Protein AF-A0A0F4TTL0-F1 (afdb_monomer_lite)

pLDDT: mean 95.16, std 4.51, range [61.12, 98.69]

Sequence (293 aa):
MIQITLPDGSLREYDQPLSVHEVAASIGAELASAAVAGRVNGVLVDCEYMIEADSRVSIVTPREPDGLEILRRSCALMLAMAVKQLHPHAQMRAGKELGDGFFYEFTVEQPLTPADLPLIEARMQSLAATNHSIRRRPVREAVPLYRLGDTEYQSHGPHVPTTKVLQAFALDHISGTVQQRIYGTCWSSHQELQHWRVPPHVVVVSMDDRQATYAQAVTESLRQKGVRAKADLRNEKVRYKIRQHSQTVPYLVVVGEKEQAGGFVSVRSRTGEDFGRMAVEAACEWLSRPGMI

Radius of gyration: 20.96 Å; chains: 1; bounding box: 50×49×54 Å

InterPro domains:
  IPR004095 TGS [PF02824] (2-61)
  IPR004095 TGS [PS51880] (1-61)
  IPR004154 Anticodon-binding [PF03129] (202-288)
  IPR012675 Beta-grasp domain superfamily [G3DSA:3.10.20.30] (1-64)
  IPR012676 TGS-like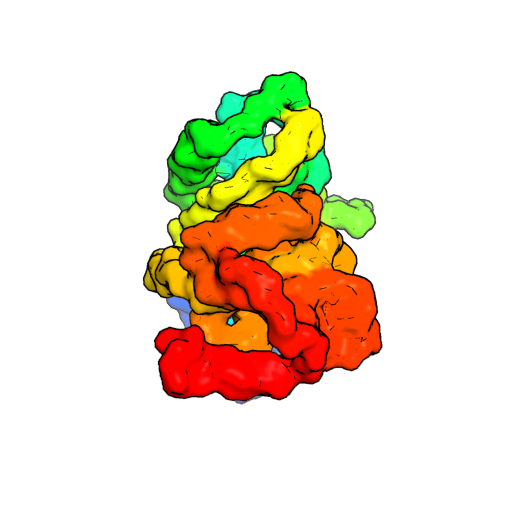 [SSF81271] (2-61)
  IPR018163 Threonyl/alanyl tRNA synthetase, class II-like, putative editing domain superfamily [SSF55186] (64-196)
  IPR036621 Anticodon-binding domain superfamily [G3DSA:3.40.50.800] (195-290)
  IPR047246 Threonine-tRNA ligase, class IIa, anticodon-binding domain [cd00860] (199-287)

Foldseek 3Di:
DAWEQEPVRDIDDDPAKDFLLVVQVVVHPVSSVQAFWKQWQNRTGGRRDIDGHHTYMDGDGLVDPVNQQQLQQQLQVLLVVLCCVVPVQWAWDDKHAFQQHIKTKTFDPAFDDPVCQVVSVVSSQVQLVVWWAWDWDPDPDPFTWIDTPNDIDGHNDDHGGTSVQFNAKGWDDWDDGRIIMTIMGTGRDVVVSVVLPPQFQEEEEEQALVCRVVSSVLQVLLVVLVGRYYYDNDHDHSVVVLLVCLVRHQKYWYDYPVCVVVQWIWIAGSVGRTPGIDHSNRVSVVCSDPVND

Organism: Pseudomonas fluorescens (NCBI:txid294)

Structure (mmCIF, N/CA/C/O backbone):
data_AF-A0A0F4TTL0-F1
#
_entry.id   AF-A0A0F4TTL0-F1
#
loop_
_atom_site.group_PDB
_atom_site.id
_atom_site.type_symbol
_atom_site.label_atom_id
_atom_site.label_alt_id
_atom_site.label_comp_id
_atom_site.label_asym_id
_atom_site.label_entity_id
_atom_site.label_seq_id
_atom_site.pdbx_PDB_ins_code
_atom_site.Cartn_x
_atom_site.Cartn_y
_atom_site.Cartn_z
_atom_site.occupancy
_atom_site.B_iso_or_equiv
_atom_site.auth_seq_id
_atom_site.auth_comp_id
_atom_site.auth_asym_id
_atom_site.auth_atom_id
_atom_site.pdbx_PDB_model_num
ATOM 1 N N . MET A 1 1 ? -30.908 -2.741 22.631 1.00 88.38 1 MET A N 1
ATOM 2 C CA . MET A 1 1 ? -30.200 -3.991 22.319 1.00 88.38 1 MET A CA 1
ATOM 3 C C . MET A 1 1 ? -29.920 -3.997 20.829 1.00 88.38 1 MET A C 1
ATOM 5 O O . MET A 1 1 ? -30.845 -3.759 20.065 1.00 88.38 1 MET A O 1
ATOM 9 N N . ILE A 1 2 ? -28.655 -4.152 20.457 1.00 96.25 2 ILE A N 1
ATOM 10 C CA . ILE A 1 2 ? -28.148 -4.197 19.085 1.00 96.25 2 ILE A CA 1
ATOM 11 C C . ILE A 1 2 ? -27.675 -5.623 18.828 1.00 96.25 2 ILE A C 1
ATOM 13 O O . ILE A 1 2 ? -26.924 -6.176 19.636 1.00 96.25 2 ILE A O 1
ATOM 17 N N . GLN A 1 3 ? -28.091 -6.200 17.708 1.00 97.44 3 GLN A N 1
ATOM 18 C CA . GLN A 1 3 ? -27.691 -7.530 17.270 1.00 97.44 3 GLN A CA 1
ATOM 19 C C . GLN A 1 3 ? -26.595 -7.444 16.205 1.00 97.44 3 GLN A C 1
ATOM 21 O O . GLN A 1 3 ? -26.777 -6.897 15.116 1.00 97.44 3 GLN A O 1
ATOM 26 N N . ILE A 1 4 ? -25.438 -8.027 16.512 1.00 98.19 4 ILE A N 1
ATOM 27 C CA . ILE A 1 4 ? -24.304 -8.128 15.598 1.00 98.19 4 ILE A CA 1
ATOM 28 C C . ILE A 1 4 ? -24.203 -9.554 15.070 1.00 98.19 4 ILE A C 1
ATOM 30 O O . ILE A 1 4 ? -24.010 -10.496 15.837 1.00 98.19 4 ILE A O 1
ATOM 34 N N . THR A 1 5 ? -24.296 -9.704 13.749 1.00 98.31 5 THR A N 1
ATOM 35 C CA . THR A 1 5 ? -24.057 -10.980 13.060 1.00 98.31 5 THR A CA 1
ATOM 36 C C . THR A 1 5 ? -22.602 -11.071 12.615 1.00 98.31 5 THR A C 1
ATOM 38 O O . THR A 1 5 ? -22.143 -10.234 11.833 1.00 98.31 5 THR A O 1
ATOM 41 N N . LEU A 1 6 ? -21.885 -12.096 13.071 1.00 97.69 6 LEU A N 1
ATOM 42 C CA . LEU A 1 6 ? -20.499 -12.369 12.689 1.00 97.69 6 LEU A CA 1
ATOM 43 C C . LEU A 1 6 ? -20.417 -13.237 11.411 1.00 97.69 6 LEU A C 1
ATOM 45 O O . LEU A 1 6 ? -21.430 -13.785 10.967 1.00 97.69 6 LEU A O 1
ATOM 49 N N . PRO A 1 7 ? -19.235 -13.371 10.771 1.00 95.69 7 PRO A N 1
ATOM 50 C CA . PRO A 1 7 ? -19.096 -14.103 9.505 1.00 95.69 7 PRO A CA 1
ATOM 51 C C . PRO A 1 7 ? -19.423 -15.597 9.592 1.00 95.69 7 PRO A C 1
ATOM 53 O O . PRO A 1 7 ? -19.831 -16.187 8.594 1.00 95.69 7 PRO A O 1
ATOM 56 N N . ASP A 1 8 ? -19.267 -16.195 10.774 1.00 95.12 8 ASP A N 1
ATOM 57 C CA . ASP A 1 8 ? -19.630 -17.586 11.070 1.00 95.12 8 ASP A CA 1
ATOM 58 C C . ASP A 1 8 ? -21.145 -17.784 11.275 1.00 95.12 8 ASP A C 1
ATOM 60 O O . ASP A 1 8 ? -21.601 -18.902 11.504 1.00 95.12 8 ASP A O 1
ATOM 64 N N . GLY A 1 9 ? -21.930 -16.707 11.183 1.00 95.00 9 GLY A N 1
ATOM 65 C CA . GLY A 1 9 ? -23.372 -16.702 11.411 1.00 95.00 9 GLY A CA 1
ATOM 66 C C . GLY A 1 9 ? -23.769 -16.589 12.882 1.00 95.00 9 GLY A C 1
ATOM 67 O O . GLY A 1 9 ? -24.964 -16.519 13.167 1.00 95.00 9 GLY A O 1
ATOM 68 N N . SER A 1 10 ? -22.810 -16.542 13.812 1.00 95.94 10 SER A N 1
ATOM 69 C CA . SER A 1 10 ? -23.112 -16.328 15.224 1.00 95.94 10 SER A CA 1
ATOM 70 C C . SER A 1 10 ? -23.662 -14.919 15.466 1.00 95.94 10 SER A C 1
ATOM 72 O O . SER A 1 10 ? -23.313 -13.955 14.775 1.00 95.94 10 SER A O 1
ATOM 74 N N . LEU A 1 11 ? -24.550 -14.813 16.454 1.00 96.62 11 LEU A N 1
ATOM 75 C CA . LEU A 1 11 ? -25.155 -13.560 16.891 1.00 96.62 11 LEU A CA 1
ATOM 76 C C . LEU A 1 11 ? -24.574 -13.152 18.240 1.00 96.62 11 LEU A C 1
ATOM 78 O O . LEU A 1 11 ? -24.402 -13.983 19.134 1.00 96.62 11 LEU A O 1
ATOM 82 N N . ARG A 1 12 ? -24.293 -11.859 18.386 1.00 96.31 12 ARG A N 1
ATOM 83 C CA . ARG A 1 12 ? -23.916 -11.234 19.654 1.00 96.31 12 ARG A CA 1
ATOM 84 C C . ARG A 1 12 ? -24.825 -10.053 19.934 1.00 96.31 12 ARG A C 1
ATOM 86 O O . ARG A 1 12 ? -25.097 -9.259 19.036 1.00 96.31 12 ARG A O 1
ATOM 93 N N . GLU A 1 13 ? -25.267 -9.944 21.177 1.00 97.38 13 GLU A N 1
ATOM 94 C CA . GLU A 1 13 ? -26.170 -8.890 21.625 1.00 97.38 13 GLU A CA 1
ATOM 95 C C . GLU A 1 13 ? -25.427 -7.903 22.520 1.00 97.38 13 GLU A C 1
ATOM 97 O O . GLU A 1 13 ? -24.651 -8.299 23.392 1.00 97.38 13 GLU A O 1
ATOM 102 N N . TYR A 1 14 ? -25.669 -6.615 22.287 1.00 96.81 14 TYR A N 1
ATOM 103 C CA . TYR A 1 14 ? -25.076 -5.525 23.054 1.00 96.81 14 TYR A CA 1
ATOM 104 C C . TYR A 1 14 ? -26.157 -4.534 23.478 1.00 96.81 14 TYR A C 1
ATOM 106 O O . TYR A 1 14 ? -27.033 -4.169 22.692 1.00 96.81 14 TYR A O 1
ATOM 114 N N . ASP A 1 15 ? -26.101 -4.062 24.720 1.00 96.31 15 ASP A N 1
ATOM 115 C CA . ASP A 1 15 ? -27.146 -3.187 25.266 1.00 96.31 15 ASP A CA 1
ATOM 116 C C . ASP A 1 15 ? -27.017 -1.720 24.832 1.00 96.31 15 ASP A C 1
ATOM 118 O O . ASP A 1 15 ? -27.976 -0.957 24.950 1.00 96.31 15 ASP A O 1
ATOM 122 N N . GLN A 1 16 ? -25.870 -1.336 24.271 1.00 96.62 16 GLN A N 1
ATOM 123 C CA . GLN A 1 16 ? -25.553 0.026 23.840 1.00 96.62 16 GLN A CA 1
ATOM 124 C C . GLN A 1 16 ? -24.769 0.032 22.517 1.00 96.62 16 GLN A C 1
ATOM 126 O O . GLN A 1 16 ? -24.140 -0.981 22.192 1.00 96.62 16 GLN A O 1
ATOM 131 N N . PRO A 1 17 ? -24.768 1.158 21.774 1.00 97.75 17 PRO A N 1
ATOM 132 C CA . PRO A 1 17 ? -23.871 1.355 20.642 1.00 97.75 17 PRO A CA 1
ATOM 133 C C . PRO A 1 17 ? -22.415 1.109 21.021 1.00 97.75 17 PRO A C 1
ATOM 135 O O . PRO A 1 17 ? -21.974 1.481 22.109 1.00 97.75 17 PRO A O 1
ATOM 138 N N . LEU A 1 18 ? -21.673 0.508 20.100 1.00 97.88 18 LEU A N 1
ATOM 139 C CA . LEU A 1 18 ? -20.270 0.167 20.288 1.00 97.88 18 LEU A CA 1
ATOM 140 C C . LEU A 1 18 ? -19.494 0.322 18.986 1.00 97.88 18 LEU A C 1
ATOM 142 O O . LEU A 1 18 ? -20.037 0.187 17.890 1.00 97.88 18 LEU A O 1
ATOM 146 N N . SER A 1 19 ? -18.213 0.615 19.113 1.00 98.06 19 SER A N 1
ATOM 147 C CA . SER A 1 19 ? -17.287 0.713 17.997 1.00 98.06 19 SER A CA 1
ATOM 148 C C . SER A 1 19 ? -16.922 -0.660 17.435 1.00 98.06 19 SER A C 1
ATOM 150 O O . SER A 1 19 ? -16.976 -1.683 18.123 1.00 98.06 19 SER A O 1
ATOM 152 N N . VAL A 1 20 ? -16.451 -0.687 16.189 1.00 98.25 20 VAL A N 1
ATOM 153 C CA . VAL A 1 20 ? -15.837 -1.885 15.591 1.00 98.25 20 VAL A CA 1
ATOM 154 C C . VAL A 1 20 ? -14.721 -2.458 16.476 1.00 98.25 20 VAL A C 1
ATOM 156 O O . VAL A 1 20 ? -14.609 -3.677 16.619 1.00 98.25 20 VAL A O 1
ATOM 159 N N . HIS A 1 21 ? -13.903 -1.601 17.092 1.00 98.06 21 HIS A N 1
ATOM 160 C CA . HIS A 1 21 ? -12.845 -2.028 18.004 1.00 98.06 21 HIS A CA 1
ATOM 161 C C . HIS A 1 21 ? -13.400 -2.734 19.246 1.00 98.06 21 HIS A C 1
ATOM 163 O O . HIS A 1 21 ? -12.875 -3.771 19.644 1.00 98.06 21 HIS A O 1
ATOM 169 N N . GLU A 1 22 ? -14.478 -2.217 19.838 1.00 98.25 22 GLU A N 1
ATOM 170 C CA . GLU A 1 22 ? -15.138 -2.842 20.990 1.00 98.25 22 GLU A CA 1
ATOM 171 C C . GLU A 1 22 ? -15.791 -4.179 20.621 1.00 98.25 22 GLU A C 1
ATOM 173 O O . GLU A 1 22 ? -15.690 -5.135 21.395 1.00 98.25 22 GLU A O 1
ATOM 178 N N . VAL A 1 23 ? -16.366 -4.306 19.415 1.00 98.06 23 VAL A N 1
ATOM 179 C CA . VAL A 1 23 ? -16.814 -5.612 18.896 1.00 98.06 23 VAL A CA 1
ATOM 180 C C . VAL A 1 23 ? -15.632 -6.582 18.853 1.00 98.06 23 VAL A C 1
ATOM 182 O O . VAL A 1 23 ? -15.726 -7.674 19.416 1.00 98.06 23 VAL A O 1
ATOM 185 N N . ALA A 1 24 ? -14.499 -6.185 18.260 1.00 97.94 24 ALA A N 1
ATOM 186 C CA . ALA A 1 24 ? -13.298 -7.021 18.197 1.00 97.94 24 ALA A CA 1
ATOM 187 C C . ALA A 1 24 ? -12.792 -7.420 19.596 1.00 97.94 24 ALA A C 1
ATOM 189 O O . ALA A 1 24 ? -12.495 -8.591 19.830 1.00 97.94 24 ALA A O 1
ATOM 190 N N . ALA A 1 25 ? -12.761 -6.477 20.544 1.00 97.88 25 ALA A N 1
ATOM 191 C CA . ALA A 1 25 ? -12.340 -6.712 21.926 1.00 97.88 25 ALA A CA 1
ATOM 192 C C . ALA A 1 25 ? -13.253 -7.693 22.661 1.00 97.88 25 ALA A C 1
ATOM 194 O O . ALA A 1 25 ? -12.760 -8.549 23.395 1.00 97.88 25 ALA A O 1
ATOM 195 N N . SER A 1 26 ? -14.563 -7.631 22.412 1.00 96.50 26 SER A N 1
ATOM 196 C CA . SER A 1 26 ? -15.520 -8.583 22.980 1.00 96.50 26 SER A CA 1
ATOM 197 C C . SER A 1 26 ? -15.361 -10.005 22.421 1.00 96.50 26 SER A C 1
ATOM 199 O O . SER A 1 26 ? -15.746 -10.974 23.078 1.00 96.50 26 SER A O 1
ATOM 201 N N . ILE A 1 27 ? -14.822 -10.152 21.203 1.00 95.88 27 ILE A N 1
ATOM 202 C CA . ILE A 1 27 ? -14.517 -11.457 20.600 1.00 95.88 27 ILE A CA 1
ATOM 203 C C . ILE A 1 27 ? -13.222 -12.013 21.194 1.00 95.88 27 ILE A C 1
ATOM 205 O O . ILE A 1 27 ? -13.185 -13.176 21.589 1.00 95.88 27 ILE A O 1
ATOM 209 N N . GLY A 1 28 ? -12.180 -11.185 21.291 1.00 97.00 28 GLY A N 1
ATOM 210 C CA . GLY A 1 28 ? -10.932 -11.549 21.949 1.00 97.00 28 GLY A CA 1
ATOM 211 C C . GLY A 1 28 ? -9.855 -10.472 21.835 1.00 97.00 28 GLY A C 1
ATOM 212 O O . GLY A 1 28 ? -9.764 -9.755 20.838 1.00 97.00 28 GLY A O 1
ATOM 213 N N . ALA A 1 29 ? -8.986 -10.396 22.846 1.00 96.31 29 ALA A N 1
ATOM 214 C CA . ALA A 1 29 ? -7.925 -9.388 22.922 1.00 96.31 29 ALA A CA 1
ATOM 215 C C . ALA A 1 29 ? -6.934 -9.454 21.744 1.00 96.31 29 ALA A C 1
ATOM 217 O O . ALA A 1 29 ? -6.487 -8.419 21.252 1.00 96.31 29 ALA A O 1
ATOM 218 N N . GLU A 1 30 ? -6.618 -10.659 21.259 1.00 95.81 30 GLU A N 1
ATOM 219 C CA . GLU A 1 30 ? -5.737 -10.842 20.100 1.00 95.81 30 GLU A CA 1
ATOM 220 C C . GLU A 1 30 ? -6.359 -10.260 18.824 1.00 95.81 30 GLU A C 1
ATOM 222 O O . GLU A 1 30 ? -5.698 -9.516 18.099 1.00 95.81 30 GLU A O 1
ATOM 227 N N . LEU A 1 31 ? -7.651 -10.518 18.588 1.00 96.12 31 LEU A N 1
ATOM 228 C CA . LEU A 1 31 ? -8.364 -9.978 17.432 1.00 96.12 31 LEU A CA 1
ATOM 229 C C . LEU A 1 31 ? -8.452 -8.450 17.496 1.00 96.12 31 LEU A C 1
ATOM 231 O O . LEU A 1 31 ? -8.200 -7.784 16.495 1.00 96.12 31 LEU A O 1
ATOM 235 N N . ALA A 1 32 ? -8.743 -7.884 18.669 1.00 96.50 32 ALA A N 1
ATOM 236 C CA . ALA A 1 32 ? -8.751 -6.434 18.862 1.00 96.50 32 ALA A CA 1
ATOM 237 C C . ALA A 1 32 ? -7.390 -5.791 18.593 1.00 96.50 32 ALA A C 1
ATOM 239 O O . ALA A 1 32 ? -7.327 -4.723 17.985 1.00 96.50 32 ALA A O 1
ATOM 240 N N . SER A 1 33 ? -6.304 -6.447 19.009 1.00 93.88 33 SER A N 1
ATOM 241 C CA . SER A 1 33 ? -4.946 -5.976 18.736 1.00 93.88 33 SER A CA 1
ATOM 242 C C . SER A 1 33 ? -4.561 -6.101 17.258 1.00 93.88 33 SER A C 1
ATOM 244 O O . SER A 1 33 ? -3.721 -5.332 16.795 1.00 93.88 33 SER A O 1
ATOM 246 N N . ALA A 1 34 ? -5.126 -7.069 16.533 1.00 95.56 34 ALA A N 1
ATOM 247 C CA . ALA A 1 34 ? -4.870 -7.288 15.111 1.00 95.56 34 ALA A CA 1
ATOM 248 C C . ALA A 1 34 ? -5.791 -6.469 14.187 1.00 95.56 34 ALA A C 1
ATOM 250 O O . ALA A 1 34 ? -5.518 -6.380 12.991 1.00 95.56 34 ALA A O 1
ATOM 251 N N . ALA A 1 35 ? -6.876 -5.886 14.704 1.00 97.81 35 ALA A N 1
ATOM 252 C CA . ALA A 1 35 ? -7.861 -5.158 13.911 1.00 97.81 35 ALA A CA 1
ATOM 253 C C . ALA A 1 35 ? -7.279 -3.867 13.311 1.00 97.81 35 ALA A C 1
ATOM 255 O O . ALA A 1 35 ? -6.812 -2.981 14.031 1.00 97.81 35 ALA A O 1
ATOM 256 N N . VAL A 1 36 ? -7.371 -3.732 11.986 1.00 98.12 36 VAL A N 1
ATOM 257 C CA . VAL A 1 36 ? -7.023 -2.488 11.270 1.00 98.12 36 VAL A CA 1
ATOM 258 C C . VAL A 1 36 ? -8.237 -1.704 10.800 1.00 98.12 36 VAL A C 1
ATOM 260 O O . VAL A 1 36 ? -8.130 -0.496 10.609 1.00 98.12 36 VAL A O 1
ATOM 263 N N . ALA A 1 37 ? -9.371 -2.377 10.626 1.00 98.44 37 ALA A N 1
ATOM 264 C CA . ALA A 1 37 ? -10.653 -1.794 10.257 1.00 98.44 37 ALA A CA 1
ATOM 265 C C . ALA A 1 37 ? -11.784 -2.785 10.569 1.00 98.44 37 ALA A C 1
ATOM 267 O O . ALA A 1 37 ? -11.557 -3.889 11.072 1.00 98.44 37 ALA A O 1
ATOM 268 N N . GLY A 1 38 ? -13.011 -2.403 10.229 1.00 98.31 38 GLY A N 1
ATOM 269 C CA . GLY A 1 38 ? -14.154 -3.306 10.186 1.00 98.31 38 GLY A CA 1
ATOM 270 C C . GLY A 1 38 ? -14.871 -3.232 8.853 1.00 98.31 38 GLY A C 1
ATOM 271 O O . GLY A 1 38 ? -14.708 -2.284 8.085 1.00 98.31 38 GLY A O 1
ATOM 272 N N . ARG A 1 39 ? -15.710 -4.229 8.603 1.00 98.44 39 ARG A N 1
ATOM 273 C CA . ARG A 1 39 ? -16.716 -4.196 7.554 1.00 98.44 39 ARG A CA 1
ATOM 274 C C . ARG A 1 39 ? -18.086 -4.264 8.202 1.00 98.44 39 ARG A C 1
ATOM 276 O O . ARG A 1 39 ? -18.410 -5.275 8.818 1.00 98.44 39 ARG A O 1
ATOM 283 N N . VAL A 1 40 ? -18.877 -3.210 8.051 1.00 98.44 40 VAL A N 1
ATOM 284 C CA . VAL A 1 40 ? -20.240 -3.119 8.584 1.00 98.44 40 VAL A CA 1
ATOM 285 C C . VAL A 1 40 ? -21.197 -3.130 7.402 1.00 98.44 40 VAL A C 1
ATOM 287 O O . VAL A 1 40 ? -21.132 -2.261 6.536 1.00 98.44 40 VAL A O 1
ATOM 290 N N . ASN A 1 41 ? -22.041 -4.159 7.317 1.00 97.94 41 ASN A N 1
ATOM 291 C CA . ASN A 1 41 ? -22.983 -4.367 6.210 1.00 97.94 41 ASN A CA 1
ATOM 292 C C . ASN A 1 41 ? -22.313 -4.307 4.821 1.00 97.94 41 ASN A C 1
ATOM 294 O O . ASN A 1 41 ? -22.853 -3.757 3.867 1.00 97.94 41 ASN A O 1
ATOM 298 N N . GLY A 1 42 ? -21.103 -4.866 4.715 1.00 96.56 42 GLY A N 1
ATOM 299 C CA . GLY A 1 42 ? -20.322 -4.888 3.473 1.00 96.56 42 GLY A CA 1
ATOM 300 C C . GLY A 1 42 ? -19.413 -3.671 3.253 1.00 96.56 42 GLY A C 1
ATOM 301 O O . GLY A 1 42 ? -18.492 -3.756 2.442 1.00 96.56 42 GLY A O 1
ATOM 302 N N . VAL A 1 43 ? -19.590 -2.584 4.008 1.00 97.44 43 VAL A N 1
ATOM 303 C CA . VAL A 1 43 ? -18.836 -1.331 3.845 1.00 97.44 43 VAL A CA 1
ATOM 304 C C . VAL A 1 43 ? -17.629 -1.292 4.780 1.00 97.44 43 VAL A C 1
ATOM 306 O O . VAL A 1 43 ? -17.769 -1.538 5.976 1.00 97.44 43 VAL A O 1
ATOM 309 N N . LEU A 1 44 ? -16.446 -0.971 4.245 1.00 97.88 44 LEU A N 1
ATOM 310 C CA . LEU A 1 44 ? -15.232 -0.769 5.041 1.00 97.88 44 LEU A CA 1
ATOM 311 C C . LEU A 1 44 ? -15.329 0.513 5.875 1.00 97.88 44 LEU A C 1
ATOM 313 O O . LEU A 1 44 ? -15.652 1.580 5.352 1.00 97.88 44 LEU A O 1
ATOM 317 N N . VAL A 1 45 ? -15.005 0.410 7.161 1.00 97.56 45 VAL A N 1
ATOM 318 C CA . VAL A 1 45 ? -15.066 1.508 8.132 1.00 97.56 45 VAL A CA 1
ATOM 319 C C . VAL A 1 45 ? -13.874 1.461 9.093 1.00 97.56 45 VAL A C 1
ATOM 321 O O . VAL A 1 45 ? -13.278 0.405 9.309 1.00 97.56 45 VAL A O 1
ATOM 324 N N . ASP A 1 46 ? -13.513 2.606 9.676 1.00 97.88 46 ASP A N 1
ATOM 325 C CA . ASP A 1 46 ? -12.450 2.687 10.686 1.00 97.88 46 ASP A CA 1
ATOM 326 C C . ASP A 1 46 ? -12.805 1.877 11.947 1.00 97.88 46 ASP A C 1
ATOM 328 O O . ASP A 1 46 ? -13.977 1.688 12.269 1.00 97.88 46 ASP A O 1
ATOM 332 N N . CYS A 1 47 ? -11.798 1.460 12.722 1.00 97.69 47 CYS A N 1
ATOM 333 C CA . CYS A 1 47 ? -12.013 0.747 13.991 1.00 97.69 47 CYS A CA 1
ATOM 334 C C . CYS A 1 47 ? -12.856 1.535 15.014 1.00 97.69 47 CYS A C 1
ATOM 336 O O . CYS A 1 47 ? -13.489 0.936 15.877 1.00 97.69 47 CYS A O 1
ATOM 338 N N . GLU A 1 48 ? -12.878 2.865 14.929 1.00 96.25 48 GLU A N 1
ATOM 339 C CA . GLU A 1 48 ? -13.673 3.732 15.815 1.00 96.25 48 GLU A CA 1
ATOM 340 C C . GLU A 1 48 ? -15.092 3.995 15.297 1.00 96.25 48 GLU A C 1
ATOM 342 O O . GLU A 1 48 ? -15.846 4.744 15.913 1.00 96.25 48 GLU A O 1
ATOM 347 N N . TYR A 1 49 ? -15.468 3.412 14.156 1.00 97.12 49 TYR A N 1
ATOM 348 C CA . TYR A 1 49 ? -16.817 3.550 13.628 1.00 97.12 49 TYR A CA 1
ATOM 349 C C . TYR A 1 49 ? -17.837 2.972 14.611 1.00 97.12 49 TYR A C 1
ATOM 351 O O . TYR A 1 49 ? -17.756 1.793 14.960 1.00 97.12 49 TYR A O 1
ATOM 359 N N . MET A 1 50 ? -18.787 3.811 15.026 1.00 97.38 50 MET A N 1
ATOM 360 C CA . MET A 1 50 ? -19.856 3.449 15.952 1.00 97.38 50 MET A CA 1
ATOM 361 C C . MET A 1 50 ? -20.968 2.695 15.231 1.00 97.38 50 MET A C 1
ATOM 363 O O . MET A 1 50 ? -21.494 3.152 14.217 1.00 97.38 50 MET A O 1
ATOM 367 N N . ILE A 1 51 ? -21.339 1.546 15.785 1.00 98.06 51 ILE A N 1
ATOM 368 C CA . ILE A 1 51 ? -22.438 0.714 15.316 1.00 98.06 51 ILE A CA 1
ATOM 369 C C . ILE A 1 51 ? -23.630 0.978 16.230 1.00 98.06 51 ILE A C 1
ATOM 371 O O . ILE A 1 51 ? -23.603 0.654 17.416 1.00 98.06 51 ILE A O 1
ATOM 375 N N . GLU A 1 52 ? -24.661 1.600 15.669 1.00 97.50 52 GLU A N 1
ATOM 376 C CA . GLU A 1 52 ? -25.838 2.079 16.408 1.00 97.50 52 GLU A CA 1
ATOM 377 C C . GLU A 1 52 ? -27.095 1.232 16.152 1.00 97.50 52 GLU A C 1
ATOM 379 O O . GLU A 1 52 ? -28.117 1.425 16.806 1.00 97.50 52 GLU A O 1
ATOM 384 N N . ALA A 1 53 ? -27.028 0.292 15.206 1.00 97.44 53 ALA A N 1
ATOM 385 C CA . ALA A 1 53 ? -28.139 -0.555 14.793 1.00 97.44 53 ALA A CA 1
ATOM 386 C C . ALA A 1 53 ? -27.652 -1.951 14.387 1.00 97.44 53 ALA A C 1
ATOM 388 O O . ALA A 1 53 ? -26.465 -2.153 14.106 1.00 97.44 53 ALA A O 1
ATOM 389 N N . ASP A 1 54 ? -28.588 -2.897 14.324 1.00 98.25 54 ASP A N 1
ATOM 390 C CA . ASP A 1 54 ? -28.325 -4.282 13.937 1.00 98.25 54 ASP A CA 1
ATOM 391 C C . ASP A 1 54 ? -27.550 -4.351 12.623 1.00 98.25 54 ASP A C 1
ATOM 393 O O . ASP A 1 54 ? -27.876 -3.677 11.641 1.00 98.25 54 ASP A O 1
ATOM 397 N N . SER A 1 55 ? -26.474 -5.131 12.619 1.00 98.31 55 SER A N 1
ATOM 398 C CA . SER A 1 55 ? -25.521 -5.126 11.514 1.00 98.31 55 SER A CA 1
ATOM 399 C C . SER A 1 55 ? -24.793 -6.455 11.376 1.00 98.31 55 SER A C 1
ATOM 401 O O . SER A 1 55 ? -24.506 -7.146 12.353 1.00 98.31 55 SER A O 1
ATOM 403 N N . ARG A 1 56 ? -24.399 -6.782 10.144 1.00 98.44 56 ARG A N 1
ATOM 404 C CA . ARG A 1 56 ? -23.373 -7.796 9.892 1.00 98.44 56 ARG A CA 1
ATOM 405 C C . ARG A 1 56 ? -21.998 -7.152 10.009 1.00 98.44 56 ARG A C 1
ATOM 407 O O . ARG A 1 56 ? -21.719 -6.185 9.300 1.00 98.44 56 ARG A O 1
ATOM 414 N N . VAL A 1 57 ? -21.140 -7.708 10.858 1.00 98.44 57 VAL A N 1
ATOM 415 C CA . VAL A 1 57 ? -19.805 -7.168 11.136 1.00 98.44 57 VAL A CA 1
ATOM 416 C C . VAL A 1 57 ? -18.743 -8.226 10.886 1.00 98.44 57 VAL A C 1
ATOM 418 O O . VAL A 1 57 ? -18.838 -9.342 11.389 1.00 98.44 57 VAL A O 1
ATOM 421 N N . SER A 1 58 ? -17.699 -7.864 10.145 1.00 98.12 58 SER A N 1
ATOM 422 C CA . SER A 1 58 ? -16.448 -8.624 10.097 1.00 98.12 58 SER A CA 1
ATOM 423 C C . SER A 1 58 ? -15.280 -7.727 10.485 1.00 98.12 58 SER A C 1
ATOM 425 O O . SER A 1 58 ? -15.207 -6.576 10.054 1.00 98.12 58 SER A O 1
ATOM 427 N N . ILE A 1 59 ? -14.355 -8.244 11.290 1.00 98.31 59 ILE A N 1
ATOM 428 C CA . ILE A 1 59 ? -13.124 -7.528 11.635 1.00 98.31 59 ILE A CA 1
ATOM 429 C C . ILE A 1 59 ? -12.120 -7.730 10.506 1.00 98.31 59 ILE A C 1
ATOM 431 O O . ILE A 1 59 ? -11.919 -8.862 10.081 1.00 98.31 59 ILE A O 1
ATOM 435 N N . VAL A 1 60 ? -11.517 -6.640 10.032 1.00 98.44 60 VAL A N 1
ATOM 436 C CA . VAL A 1 60 ? -10.499 -6.678 8.980 1.00 98.44 60 VAL A CA 1
ATOM 437 C C . VAL A 1 60 ? -9.124 -6.649 9.632 1.00 98.44 60 VAL A C 1
ATOM 439 O O . VAL A 1 60 ? -8.820 -5.768 10.444 1.00 98.44 60 VAL A O 1
ATOM 442 N N . THR A 1 61 ? -8.285 -7.605 9.254 1.00 97.62 61 THR A N 1
ATOM 443 C CA . THR A 1 61 ? -6.913 -7.760 9.745 1.00 97.62 61 THR A CA 1
ATOM 444 C C . THR A 1 61 ? -5.889 -7.537 8.625 1.00 97.62 61 THR A C 1
ATOM 446 O O . THR A 1 61 ? -6.221 -7.691 7.450 1.00 97.62 61 THR A O 1
ATOM 449 N N . PRO A 1 62 ? -4.613 -7.245 8.945 1.00 95.94 62 PRO A N 1
ATOM 450 C CA . PRO A 1 62 ? -3.534 -7.105 7.962 1.00 95.94 62 PRO A CA 1
ATOM 451 C C . PRO A 1 62 ? -3.314 -8.291 7.021 1.00 95.94 62 PRO A C 1
ATOM 453 O O . PRO A 1 62 ? -2.593 -8.149 6.041 1.00 95.94 62 PRO A O 1
ATOM 456 N N . ARG A 1 63 ? -3.863 -9.469 7.341 1.00 92.19 63 ARG A N 1
ATOM 457 C CA . ARG A 1 63 ? -3.695 -10.696 6.548 1.00 92.19 63 ARG A CA 1
ATOM 458 C C . ARG A 1 63 ? -4.643 -10.761 5.351 1.00 92.19 63 ARG A C 1
ATOM 460 O O . ARG A 1 63 ? -4.488 -11.627 4.497 1.00 92.19 63 ARG A O 1
ATOM 467 N N . GLU A 1 64 ? -5.635 -9.881 5.306 1.00 95.00 64 GLU A N 1
ATOM 468 C CA . GLU A 1 64 ? -6.620 -9.806 4.231 1.00 95.00 64 GLU A CA 1
ATOM 469 C C . GLU A 1 64 ? -6.203 -8.767 3.178 1.00 95.00 64 GLU A C 1
ATOM 471 O O . GLU A 1 64 ? -5.532 -7.792 3.530 1.00 95.00 64 GLU A O 1
ATOM 476 N N . PRO A 1 65 ? -6.629 -8.908 1.905 1.00 94.12 65 PRO A N 1
ATOM 477 C CA . PRO A 1 65 ? -6.326 -7.936 0.849 1.00 94.12 65 PRO A CA 1
ATOM 478 C C . PRO A 1 65 ? -6.690 -6.492 1.224 1.00 94.12 65 PRO A C 1
ATOM 480 O O . PRO A 1 65 ? -5.826 -5.617 1.197 1.00 94.12 65 PRO A O 1
ATOM 483 N N . ASP A 1 66 ? -7.922 -6.262 1.690 1.00 96.25 66 ASP A N 1
ATOM 484 C CA . ASP A 1 66 ? -8.371 -4.939 2.145 1.00 96.25 66 ASP A CA 1
ATOM 485 C C . ASP A 1 66 ? -7.523 -4.429 3.323 1.00 96.25 66 ASP A C 1
ATOM 487 O O . ASP A 1 66 ? -7.226 -3.239 3.420 1.00 96.25 66 ASP A O 1
ATOM 491 N N . GLY A 1 67 ? -7.081 -5.327 4.208 1.00 97.31 67 GLY A N 1
ATOM 492 C CA . GLY A 1 67 ? -6.187 -4.993 5.314 1.00 97.31 67 GLY A CA 1
ATOM 493 C C . GLY A 1 67 ? -4.815 -4.515 4.841 1.00 97.31 67 GLY A C 1
ATOM 494 O O . GLY A 1 67 ? -4.318 -3.506 5.340 1.00 97.31 67 GLY A O 1
ATOM 495 N N . LEU A 1 68 ? -4.222 -5.188 3.849 1.00 96.44 68 LEU A N 1
ATOM 496 C CA . LEU A 1 68 ? -2.962 -4.770 3.224 1.00 96.44 68 LEU A CA 1
ATOM 497 C C . LEU A 1 68 ? -3.089 -3.406 2.533 1.00 96.44 68 LEU A C 1
ATOM 499 O O . LEU A 1 68 ? -2.188 -2.573 2.652 1.00 96.44 68 LEU A O 1
ATOM 503 N N . GLU A 1 69 ? -4.198 -3.143 1.842 1.00 97.00 69 GLU A N 1
ATOM 504 C CA . GLU A 1 69 ? -4.452 -1.828 1.243 1.00 97.00 69 GLU A CA 1
ATOM 505 C C . GLU A 1 69 ? -4.553 -0.727 2.305 1.00 97.00 69 GLU A C 1
ATOM 507 O O . GLU A 1 69 ? -3.955 0.340 2.151 1.00 97.00 69 GLU A O 1
ATOM 512 N N . ILE A 1 70 ? -5.229 -0.999 3.425 1.00 98.19 70 ILE A N 1
ATOM 513 C CA . ILE A 1 70 ? -5.322 -0.072 4.561 1.00 98.19 70 ILE A CA 1
ATOM 514 C C . ILE A 1 70 ? -3.941 0.197 5.173 1.00 98.19 70 ILE A C 1
ATOM 516 O O . ILE A 1 70 ? -3.621 1.354 5.460 1.00 98.19 70 ILE A O 1
ATOM 520 N N . LEU A 1 71 ? -3.093 -0.830 5.328 1.00 98.19 71 LEU A N 1
ATOM 521 C CA . LEU A 1 71 ? -1.704 -0.649 5.767 1.00 98.19 71 LEU A CA 1
ATOM 522 C C . LEU A 1 71 ? -0.946 0.300 4.829 1.00 98.19 71 LEU A C 1
ATOM 524 O O . LEU A 1 71 ? -0.347 1.273 5.287 1.00 98.19 71 LEU A O 1
ATOM 528 N N . ARG A 1 72 ? -1.005 0.055 3.515 1.00 98.00 72 ARG A N 1
ATOM 529 C CA . ARG A 1 72 ? -0.320 0.860 2.487 1.00 98.00 72 ARG A CA 1
ATOM 530 C C . ARG A 1 72 ? -0.801 2.310 2.487 1.00 98.00 72 ARG A C 1
ATOM 532 O O . ARG A 1 72 ? 0.020 3.229 2.502 1.00 98.00 72 ARG A O 1
ATOM 539 N N . ARG A 1 73 ? -2.116 2.523 2.565 1.00 97.69 73 ARG A N 1
ATOM 540 C CA . ARG A 1 73 ? -2.725 3.855 2.654 1.00 97.69 73 ARG A CA 1
ATOM 541 C C . ARG A 1 73 ? -2.275 4.608 3.906 1.00 97.69 73 ARG A C 1
ATOM 543 O O . ARG A 1 73 ? -1.950 5.792 3.842 1.00 97.69 73 ARG A O 1
ATOM 550 N N . SER A 1 74 ? -2.209 3.935 5.052 1.00 98.06 74 SER A N 1
ATOM 551 C CA . SER A 1 74 ? -1.691 4.530 6.288 1.00 98.06 74 SER A CA 1
ATOM 552 C C . SER A 1 74 ? -0.183 4.784 6.256 1.00 98.06 74 SER A C 1
ATOM 554 O O . SER A 1 74 ? 0.269 5.807 6.773 1.00 98.06 74 SER A O 1
ATOM 556 N N . CYS A 1 75 ? 0.599 3.920 5.607 1.00 98.19 75 CYS A N 1
ATOM 557 C CA . CYS A 1 75 ? 2.024 4.149 5.379 1.00 98.19 75 CYS A CA 1
ATOM 558 C C . CYS A 1 75 ? 2.291 5.398 4.532 1.00 98.19 75 CYS A C 1
ATOM 560 O O . CYS A 1 75 ? 3.246 6.115 4.823 1.00 98.19 75 CYS A O 1
ATOM 562 N N . ALA A 1 76 ? 1.432 5.717 3.558 1.00 98.00 76 ALA A N 1
ATOM 563 C CA . ALA A 1 76 ? 1.517 6.976 2.819 1.00 98.00 76 ALA A CA 1
ATOM 564 C C . ALA A 1 76 ? 1.380 8.201 3.745 1.00 98.00 76 ALA A C 1
ATOM 566 O O . ALA A 1 76 ? 2.176 9.133 3.638 1.00 98.00 76 ALA A O 1
ATOM 567 N N . LEU A 1 77 ? 0.442 8.195 4.703 1.00 97.38 77 LEU A N 1
ATOM 568 C CA . LEU A 1 77 ? 0.328 9.289 5.682 1.00 97.38 77 LEU A CA 1
ATOM 569 C C . LEU A 1 77 ? 1.558 9.380 6.597 1.00 97.38 77 LEU A C 1
ATOM 571 O O . LEU A 1 77 ? 2.042 10.474 6.882 1.00 97.38 77 LEU A O 1
ATOM 575 N N . MET A 1 78 ? 2.099 8.238 7.029 1.00 97.88 78 MET A N 1
ATOM 576 C CA . MET A 1 78 ? 3.318 8.201 7.843 1.00 97.88 78 MET A CA 1
ATOM 577 C C . MET A 1 78 ? 4.544 8.717 7.074 1.00 97.88 78 MET A C 1
ATOM 579 O O . MET A 1 78 ? 5.360 9.440 7.644 1.00 97.88 78 MET A O 1
ATOM 583 N N . LEU A 1 79 ? 4.654 8.401 5.780 1.00 98.44 79 LEU A N 1
ATOM 584 C CA . LEU A 1 79 ? 5.667 8.964 4.885 1.00 98.44 79 LEU A CA 1
ATOM 585 C C . LEU A 1 79 ? 5.525 10.488 4.792 1.00 98.44 79 LEU A C 1
ATOM 587 O O . LEU A 1 79 ? 6.509 11.208 4.937 1.00 98.44 79 LEU A O 1
ATOM 591 N N . ALA A 1 80 ? 4.304 10.989 4.608 1.00 97.56 80 ALA A N 1
ATOM 592 C CA . ALA A 1 80 ? 4.032 12.421 4.564 1.00 97.56 80 ALA A CA 1
ATOM 593 C C . ALA A 1 80 ? 4.458 13.135 5.853 1.00 97.56 80 ALA A C 1
ATOM 595 O O . ALA A 1 80 ? 5.154 14.152 5.800 1.00 97.56 80 ALA A O 1
ATOM 596 N N . MET A 1 81 ? 4.125 12.553 7.006 1.00 97.19 81 MET A N 1
ATOM 597 C CA . MET A 1 81 ? 4.551 13.042 8.315 1.00 97.19 81 MET A CA 1
ATOM 598 C C . MET A 1 81 ? 6.081 13.053 8.457 1.00 97.19 81 MET A C 1
ATOM 600 O O . MET A 1 81 ? 6.648 14.053 8.900 1.00 97.19 81 MET A O 1
ATOM 604 N N . ALA A 1 82 ? 6.762 11.972 8.061 1.00 97.94 82 ALA A N 1
ATOM 605 C CA . ALA A 1 82 ? 8.220 11.873 8.125 1.00 97.94 82 ALA A CA 1
ATOM 606 C C . ALA A 1 82 ? 8.903 12.929 7.245 1.00 97.94 82 ALA A C 1
ATOM 608 O O . ALA A 1 82 ? 9.785 13.649 7.716 1.00 97.94 82 ALA A O 1
ATOM 609 N N . VAL A 1 83 ? 8.449 13.077 5.997 1.00 97.44 83 VAL A N 1
ATOM 610 C CA . VAL A 1 83 ? 8.977 14.080 5.063 1.00 97.44 83 VAL A CA 1
ATOM 611 C C . VAL A 1 83 ? 8.729 15.488 5.582 1.00 97.44 83 VAL A C 1
ATOM 613 O O . VAL A 1 83 ? 9.646 16.296 5.541 1.00 97.44 83 VAL A O 1
ATOM 616 N N . LYS A 1 84 ? 7.552 15.805 6.135 1.00 95.75 84 LYS A N 1
ATOM 617 C CA . LYS A 1 84 ? 7.296 17.141 6.700 1.00 95.75 84 LYS A CA 1
ATOM 618 C C . LYS A 1 84 ? 8.166 17.463 7.910 1.00 95.75 84 LYS A C 1
ATOM 620 O O . LYS A 1 84 ? 8.502 18.627 8.102 1.00 95.75 84 LYS A O 1
ATOM 625 N N . GLN A 1 85 ? 8.538 16.469 8.711 1.00 96.00 85 GLN A N 1
ATOM 626 C CA . GLN A 1 85 ? 9.432 16.679 9.851 1.00 96.00 85 GLN A CA 1
ATOM 627 C C . GLN A 1 85 ? 10.890 16.889 9.427 1.00 96.00 85 GLN A C 1
ATOM 629 O O . GLN A 1 85 ? 11.583 17.688 10.050 1.00 96.00 85 GLN A O 1
ATOM 634 N N . LEU A 1 86 ? 11.351 16.202 8.377 1.00 96.81 86 LEU A N 1
ATOM 635 C CA . LEU A 1 86 ? 12.720 16.333 7.860 1.00 96.81 86 LEU A CA 1
ATOM 636 C C . LEU A 1 86 ? 12.883 17.507 6.882 1.00 96.81 86 LEU A C 1
ATOM 638 O O . LEU A 1 86 ? 13.924 18.156 6.850 1.00 96.81 86 LEU A O 1
ATOM 642 N N . HIS A 1 87 ? 11.836 17.807 6.117 1.00 95.69 87 HIS A N 1
ATOM 643 C CA . HIS A 1 87 ? 11.789 18.839 5.084 1.00 95.69 87 HIS A CA 1
ATOM 644 C C . HIS A 1 87 ? 10.538 19.716 5.278 1.00 95.69 87 HIS A C 1
ATOM 646 O O . HIS A 1 87 ? 9.555 19.589 4.539 1.00 95.69 87 HIS A O 1
ATOM 652 N N . PRO A 1 88 ? 10.545 20.645 6.254 1.00 94.81 88 PRO A N 1
ATOM 653 C CA . PRO A 1 88 ? 9.367 21.445 6.608 1.00 94.81 88 PRO A CA 1
ATOM 654 C C . PRO A 1 88 ? 8.768 22.251 5.450 1.00 94.81 88 PRO A C 1
ATOM 656 O O . PRO A 1 88 ? 7.555 22.473 5.417 1.00 94.81 88 PRO A O 1
ATOM 659 N N . HIS A 1 89 ? 9.591 22.638 4.473 1.00 94.06 89 HIS A N 1
ATOM 660 C CA . HIS A 1 89 ? 9.180 23.397 3.288 1.00 94.06 89 HIS A CA 1
ATOM 661 C C . HIS A 1 89 ? 8.490 22.549 2.208 1.00 94.06 89 HIS A C 1
ATOM 663 O O . HIS A 1 89 ? 7.856 23.110 1.316 1.00 94.06 89 HIS A O 1
ATOM 669 N N . ALA A 1 90 ? 8.554 21.214 2.284 1.00 95.38 90 ALA A N 1
ATOM 670 C CA . ALA A 1 90 ? 7.855 20.347 1.342 1.00 95.38 90 ALA A CA 1
ATOM 671 C C . ALA A 1 90 ? 6.334 20.555 1.447 1.00 95.38 90 ALA A C 1
ATOM 673 O O . ALA A 1 90 ? 5.752 20.538 2.539 1.00 95.38 90 ALA A O 1
ATOM 674 N N . GLN A 1 91 ? 5.669 20.742 0.312 1.00 95.81 91 GLN A N 1
ATOM 675 C CA . GLN A 1 91 ? 4.217 20.875 0.245 1.00 95.81 91 GLN A CA 1
ATOM 676 C C . GLN A 1 91 ? 3.602 19.530 -0.124 1.00 95.81 91 GLN A C 1
ATOM 678 O O . GLN A 1 91 ? 3.877 18.984 -1.189 1.00 95.81 91 GLN A O 1
ATOM 683 N N . MET A 1 92 ? 2.758 18.998 0.753 1.00 94.50 92 MET A N 1
ATOM 684 C CA . MET A 1 92 ? 2.032 17.749 0.520 1.00 94.50 92 MET A CA 1
ATOM 685 C C . MET A 1 92 ? 0.944 17.948 -0.534 1.00 94.50 92 MET A C 1
ATOM 687 O O . MET A 1 92 ? 0.241 18.958 -0.511 1.00 94.50 92 MET A O 1
ATOM 691 N N . ARG A 1 93 ? 0.789 16.978 -1.439 1.00 94.25 93 ARG A N 1
ATOM 692 C CA . ARG A 1 93 ? -0.243 17.004 -2.483 1.00 94.25 93 ARG A CA 1
ATOM 693 C C . ARG A 1 93 ? -1.255 15.885 -2.281 1.00 94.25 93 ARG A C 1
ATOM 695 O O . ARG A 1 93 ? -2.395 16.164 -1.932 1.00 94.25 93 ARG A O 1
ATOM 702 N N . ALA A 1 94 ? -0.841 14.636 -2.472 1.00 91.94 94 ALA A N 1
ATOM 703 C CA . ALA A 1 94 ? -1.711 13.475 -2.324 1.00 91.94 94 ALA A CA 1
ATOM 704 C C . ALA A 1 94 ? -0.900 12.208 -2.042 1.00 91.94 94 ALA A C 1
ATOM 706 O O . ALA A 1 94 ? 0.182 12.025 -2.599 1.00 91.94 94 ALA A O 1
ATOM 707 N N . GLY A 1 95 ? -1.458 11.322 -1.220 1.00 93.50 95 GLY A N 1
ATOM 708 C CA . GLY A 1 95 ? -0.947 9.974 -0.987 1.00 93.50 95 GLY A CA 1
ATOM 709 C C . GLY A 1 95 ? -1.950 8.927 -1.439 1.00 93.50 95 GLY A C 1
ATOM 710 O O . GLY A 1 95 ? -3.155 9.143 -1.305 1.00 93.50 95 GLY A O 1
ATOM 711 N N . LYS A 1 96 ? -1.458 7.814 -1.987 1.00 92.56 96 LYS A N 1
ATOM 712 C CA . LYS A 1 96 ? -2.291 6.689 -2.434 1.00 92.56 96 LYS A CA 1
ATOM 713 C C . LYS A 1 96 ? -1.563 5.363 -2.262 1.00 92.56 96 LYS A C 1
ATOM 715 O O . LYS A 1 96 ? -0.347 5.290 -2.447 1.00 92.56 96 LYS A O 1
ATOM 720 N N . GLU A 1 97 ? -2.317 4.316 -1.962 1.00 95.00 97 GLU A N 1
ATOM 721 C CA . GLU A 1 97 ? -1.921 2.939 -2.229 1.00 95.00 97 GLU A CA 1
ATOM 722 C C . GLU A 1 97 ? -1.744 2.717 -3.742 1.00 95.00 97 GLU A C 1
ATOM 724 O O . GLU A 1 97 ? -2.437 3.315 -4.569 1.00 95.00 97 GLU A O 1
ATOM 729 N N . LEU A 1 98 ? -0.770 1.889 -4.113 1.00 93.88 98 LEU A N 1
ATOM 730 C CA . LEU A 1 98 ? -0.452 1.583 -5.503 1.00 93.88 98 LEU A CA 1
ATOM 731 C C . LEU A 1 98 ? 0.209 0.205 -5.596 1.00 93.88 98 LEU A C 1
ATOM 733 O O . LEU A 1 98 ? 1.353 0.032 -5.173 1.00 93.88 98 LEU A O 1
ATOM 737 N N . GLY A 1 99 ? -0.505 -0.769 -6.167 1.00 93.56 99 GLY A N 1
ATOM 738 C CA . GLY A 1 99 ? -0.038 -2.154 -6.279 1.00 93.56 99 GLY A CA 1
ATOM 739 C C . GLY A 1 99 ? 0.415 -2.712 -4.929 1.00 93.56 99 GLY A C 1
ATOM 740 O O . GLY A 1 99 ? -0.305 -2.619 -3.939 1.00 93.56 99 GLY A O 1
ATOM 741 N N . ASP A 1 100 ? 1.643 -3.228 -4.874 1.00 94.81 100 ASP A N 1
ATOM 742 C CA . ASP A 1 100 ? 2.280 -3.769 -3.662 1.00 94.81 100 ASP A CA 1
ATOM 743 C C . ASP A 1 100 ? 2.694 -2.717 -2.614 1.00 94.81 100 ASP A C 1
ATOM 745 O O . ASP A 1 100 ? 3.375 -3.029 -1.630 1.00 94.81 100 ASP A O 1
ATOM 749 N N . GLY A 1 101 ? 2.354 -1.452 -2.822 1.00 96.56 101 GLY A N 1
ATOM 750 C CA . GLY A 1 101 ? 2.898 -0.375 -2.024 1.00 96.56 101 GLY A CA 1
ATOM 751 C C . GLY A 1 101 ? 2.047 0.871 -2.016 1.00 96.56 101 GLY A C 1
ATOM 752 O O . GLY A 1 101 ? 0.818 0.822 -2.003 1.00 96.56 101 GLY A O 1
ATOM 753 N N . PHE A 1 102 ? 2.725 2.000 -1.942 1.00 97.69 102 PHE A N 1
ATOM 754 C CA . PHE A 1 102 ? 2.132 3.312 -1.824 1.00 97.69 102 PHE A CA 1
ATOM 755 C C . PHE A 1 102 ? 3.088 4.360 -2.381 1.00 97.69 102 PHE A C 1
ATOM 757 O O . PHE A 1 102 ? 4.286 4.124 -2.550 1.00 97.69 102 PHE A O 1
ATOM 764 N N . PHE A 1 103 ? 2.559 5.549 -2.629 1.00 97.69 103 PHE A N 1
ATOM 765 C CA . PHE A 1 103 ? 3.376 6.731 -2.836 1.00 97.69 103 PHE A CA 1
ATOM 766 C C . PHE A 1 103 ? 2.768 7.936 -2.134 1.00 97.69 103 PHE A C 1
ATOM 768 O O . PHE A 1 103 ? 1.575 7.964 -1.819 1.00 97.69 103 PHE A O 1
ATOM 775 N N . TYR A 1 104 ? 3.597 8.956 -1.937 1.00 97.81 104 TYR A N 1
ATOM 776 C CA . TYR A 1 104 ? 3.131 10.290 -1.590 1.00 97.81 104 TYR A CA 1
ATOM 777 C C . TYR A 1 104 ? 3.785 11.328 -2.497 1.00 97.81 104 TYR A C 1
ATOM 779 O O . TYR A 1 104 ? 4.983 11.262 -2.779 1.00 97.81 104 TYR A O 1
ATOM 787 N N . GLU A 1 105 ? 2.974 12.259 -2.989 1.00 97.44 105 GLU A N 1
ATOM 788 C CA . GLU A 1 105 ? 3.392 13.337 -3.874 1.00 97.44 105 GLU A CA 1
ATOM 789 C C . GLU A 1 105 ? 3.639 14.630 -3.090 1.00 97.44 105 GLU A C 1
ATOM 791 O O . GLU A 1 105 ? 2.806 15.071 -2.287 1.00 97.44 105 GLU A O 1
ATOM 796 N N . PHE A 1 106 ? 4.780 15.252 -3.368 1.00 97.12 106 PHE A N 1
ATOM 797 C CA . PHE A 1 106 ? 5.234 16.494 -2.768 1.00 97.12 106 PHE A CA 1
ATOM 798 C C . PHE A 1 106 ? 5.625 17.494 -3.852 1.00 97.12 106 PHE A C 1
ATOM 800 O O . PHE A 1 106 ? 6.210 17.126 -4.869 1.00 97.12 106 PHE A O 1
ATOM 807 N N . THR A 1 107 ? 5.366 18.772 -3.602 1.00 97.25 107 THR A N 1
ATOM 808 C CA . THR A 1 107 ? 6.072 19.860 -4.282 1.00 97.25 107 THR A CA 1
ATOM 809 C C . THR A 1 107 ? 7.215 20.310 -3.383 1.00 97.25 107 THR A C 1
ATOM 811 O O . THR A 1 107 ? 6.986 20.639 -2.216 1.00 97.25 107 THR A O 1
ATOM 814 N N . VAL A 1 108 ? 8.434 20.334 -3.914 1.00 93.88 108 VAL A N 1
ATOM 815 C CA . VAL A 1 108 ? 9.634 20.744 -3.175 1.00 93.88 108 VAL A CA 1
ATOM 816 C C . VAL A 1 108 ? 10.398 21.823 -3.936 1.00 93.88 108 VAL A C 1
ATOM 818 O O . VAL A 1 108 ? 10.444 21.817 -5.165 1.00 93.88 108 VAL A O 1
ATOM 821 N N . GLU A 1 109 ? 10.996 22.760 -3.201 1.00 89.69 109 GLU A N 1
ATOM 822 C CA . GLU A 1 109 ? 11.896 23.766 -3.781 1.00 89.69 109 GLU A CA 1
ATOM 823 C C . GLU A 1 109 ? 13.286 23.176 -4.039 1.00 89.69 109 GLU A C 1
ATOM 825 O O . GLU A 1 109 ? 13.872 23.384 -5.100 1.00 89.69 109 GLU A O 1
ATOM 830 N N . GLN A 1 110 ? 13.793 22.402 -3.076 1.00 91.75 110 GLN A N 1
ATOM 831 C CA . GLN A 1 110 ? 15.027 21.632 -3.196 1.00 91.75 110 GLN A CA 1
ATOM 832 C C . GLN A 1 110 ? 14.664 20.164 -3.451 1.00 91.75 110 GLN A C 1
ATOM 834 O O . GLN A 1 110 ? 14.023 19.559 -2.587 1.00 91.75 110 GLN A O 1
ATOM 839 N N . PRO A 1 111 ? 15.024 19.593 -4.618 1.00 94.62 111 PRO A N 1
ATOM 840 C CA . PRO A 1 111 ? 14.692 18.213 -4.943 1.00 94.62 111 PRO A CA 1
ATOM 841 C C . PRO A 1 111 ? 15.284 17.230 -3.935 1.00 94.62 111 PRO A C 1
ATOM 843 O O . PRO A 1 111 ? 16.484 17.257 -3.663 1.00 94.62 111 PRO A O 1
ATOM 846 N N . LEU A 1 112 ? 14.443 16.326 -3.447 1.00 96.31 112 LEU A N 1
ATOM 847 C CA . LEU A 1 112 ? 14.871 15.150 -2.705 1.00 96.31 112 LEU A CA 1
ATOM 848 C C . LEU A 1 112 ? 15.546 14.168 -3.662 1.00 96.31 112 LEU A C 1
ATOM 850 O O . LEU A 1 112 ? 15.179 14.041 -4.836 1.00 96.31 112 LEU A O 1
ATOM 854 N N . THR A 1 113 ? 16.534 13.457 -3.147 1.00 96.25 113 THR A N 1
ATOM 855 C CA . THR A 1 113 ? 17.404 12.549 -3.886 1.00 96.25 113 THR A CA 1
ATOM 856 C C . THR A 1 113 ? 17.321 11.134 -3.312 1.00 96.25 113 THR A C 1
ATOM 858 O O . THR A 1 113 ? 16.854 10.936 -2.190 1.00 96.25 113 THR A O 1
ATOM 861 N N . PRO A 1 114 ? 17.823 10.111 -4.027 1.00 96.50 114 PRO A N 1
ATOM 862 C CA . PRO A 1 114 ? 17.899 8.758 -3.477 1.00 96.50 114 PRO A CA 1
ATOM 863 C C . PRO A 1 114 ? 18.679 8.655 -2.155 1.00 96.50 114 PRO A C 1
ATOM 865 O O . PRO A 1 114 ? 18.441 7.723 -1.392 1.00 96.50 114 PRO A O 1
ATOM 868 N N . ALA A 1 115 ? 19.581 9.599 -1.859 1.00 96.81 115 ALA A N 1
ATOM 869 C CA . ALA A 1 115 ? 20.324 9.629 -0.599 1.00 96.81 115 ALA A CA 1
ATOM 870 C C . ALA A 1 115 ? 19.454 10.030 0.607 1.00 96.81 115 ALA A C 1
ATOM 872 O O . ALA A 1 115 ? 19.816 9.727 1.742 1.00 96.81 115 ALA A O 1
ATOM 873 N N . ASP A 1 116 ? 18.300 10.661 0.371 1.00 97.88 116 ASP A N 1
ATOM 874 C CA . ASP A 1 116 ? 17.349 11.046 1.416 1.00 97.88 116 ASP A CA 1
ATOM 875 C C . ASP A 1 116 ? 16.447 9.873 1.835 1.00 97.88 116 ASP A C 1
ATOM 877 O O . ASP A 1 116 ? 15.947 9.846 2.960 1.00 97.88 116 ASP A O 1
ATOM 881 N N . LEU A 1 117 ? 16.269 8.864 0.969 1.00 98.44 117 LEU A N 1
ATOM 882 C CA . LEU A 1 117 ? 15.390 7.718 1.232 1.00 98.44 117 LEU A CA 1
ATOM 883 C C . LEU A 1 117 ? 15.722 6.986 2.545 1.00 98.44 117 LEU A C 1
ATOM 885 O O . LEU A 1 117 ? 14.796 6.777 3.329 1.00 98.44 117 LEU A O 1
ATOM 889 N N . PRO A 1 118 ? 16.991 6.644 2.861 1.00 98.44 118 PRO A N 1
ATOM 890 C CA . PRO A 1 118 ? 17.314 5.988 4.128 1.00 98.44 118 PRO A CA 1
ATOM 891 C C . PRO A 1 118 ? 17.014 6.862 5.353 1.00 98.44 118 PRO A C 1
ATOM 893 O O . PRO A 1 118 ? 16.619 6.339 6.392 1.00 98.44 118 PRO A O 1
ATOM 896 N N . LEU A 1 119 ? 17.171 8.187 5.243 1.00 98.50 119 LEU A N 1
ATOM 897 C CA . LEU A 1 119 ? 16.879 9.125 6.333 1.00 98.50 119 LEU A CA 1
ATOM 898 C C . LEU A 1 119 ? 15.371 9.217 6.588 1.00 98.50 119 LEU A C 1
ATOM 900 O O . LEU A 1 119 ? 14.924 9.161 7.736 1.00 98.50 119 LEU A O 1
ATOM 904 N N . ILE A 1 120 ? 14.584 9.309 5.514 1.00 98.62 120 ILE A N 1
ATOM 905 C CA . ILE A 1 120 ? 13.121 9.330 5.581 1.00 98.62 120 ILE A CA 1
ATOM 906 C C . ILE A 1 120 ? 12.599 7.994 6.116 1.00 98.62 120 ILE A C 1
ATOM 908 O O . ILE A 1 120 ? 11.770 7.992 7.025 1.00 98.62 120 ILE A O 1
ATOM 912 N N . GLU A 1 121 ? 13.109 6.862 5.624 1.00 98.69 121 GLU A N 1
ATOM 913 C CA . GLU A 1 121 ? 12.721 5.530 6.100 1.00 98.69 121 GLU A CA 1
ATOM 914 C C . GLU A 1 121 ? 13.049 5.347 7.589 1.00 98.69 121 GLU A C 1
ATOM 916 O O . GLU A 1 121 ? 12.185 4.918 8.356 1.00 98.69 121 GLU A O 1
ATOM 921 N N . ALA A 1 122 ? 14.245 5.745 8.036 1.00 98.56 122 ALA A N 1
ATOM 922 C CA . ALA A 1 122 ? 14.616 5.706 9.451 1.00 98.56 122 ALA A CA 1
ATOM 923 C C . ALA A 1 122 ? 13.685 6.581 10.308 1.00 98.56 122 ALA A C 1
ATOM 925 O O . ALA A 1 122 ? 13.280 6.192 11.409 1.00 98.56 122 ALA A O 1
ATOM 926 N N . ARG A 1 123 ? 13.276 7.751 9.796 1.00 98.44 123 ARG A N 1
ATOM 927 C CA . ARG A 1 123 ? 12.292 8.584 10.490 1.00 98.44 123 ARG A CA 1
ATOM 928 C C . ARG A 1 123 ? 10.928 7.905 10.557 1.00 98.44 123 ARG A C 1
ATOM 930 O O . ARG A 1 123 ? 10.329 7.898 11.629 1.00 98.44 123 ARG A O 1
ATOM 937 N N . MET A 1 124 ? 10.457 7.296 9.471 1.00 98.44 124 MET A N 1
ATOM 938 C CA . MET A 1 124 ? 9.218 6.512 9.468 1.00 98.44 124 MET A CA 1
ATOM 939 C C . MET A 1 124 ? 9.269 5.365 10.488 1.00 98.44 124 MET A C 1
ATOM 941 O O . MET A 1 124 ? 8.292 5.148 11.197 1.00 98.44 124 MET A O 1
ATOM 945 N N . GLN A 1 125 ? 10.408 4.675 10.629 1.00 98.38 125 GLN A N 1
ATOM 946 C CA . GLN A 1 125 ? 10.584 3.609 11.628 1.00 98.38 125 GLN A CA 1
ATOM 947 C C . GLN A 1 125 ? 10.449 4.150 13.056 1.00 98.38 125 GLN A C 1
ATOM 949 O O . GLN A 1 125 ? 9.763 3.554 13.887 1.00 98.38 125 GLN A O 1
ATOM 954 N N . SER A 1 126 ? 11.028 5.324 13.331 1.00 97.62 126 SER A N 1
ATOM 955 C CA . SER A 1 126 ? 10.834 6.012 14.611 1.00 97.62 126 SER A CA 1
ATOM 956 C C . SER A 1 126 ? 9.362 6.368 14.852 1.00 97.62 126 SER A C 1
ATOM 958 O O . SER A 1 126 ? 8.872 6.154 15.958 1.00 97.62 126 SER A O 1
ATOM 960 N N . LEU A 1 127 ? 8.641 6.858 13.838 1.00 97.00 127 LEU A N 1
ATOM 961 C CA . LEU A 1 127 ? 7.218 7.208 13.956 1.00 97.00 127 LEU A CA 1
ATOM 962 C C . LEU A 1 127 ? 6.315 5.988 14.175 1.00 97.00 127 LEU A C 1
ATOM 964 O O . LEU A 1 127 ? 5.336 6.072 14.923 1.00 97.00 127 LEU A O 1
ATOM 968 N N . ALA A 1 128 ? 6.641 4.850 13.560 1.00 96.88 128 ALA A N 1
ATOM 969 C CA . ALA A 1 128 ? 5.967 3.582 13.821 1.00 96.88 128 ALA A CA 1
ATOM 970 C C . ALA A 1 128 ? 6.134 3.160 15.291 1.00 96.88 128 ALA A C 1
ATOM 972 O O . ALA A 1 128 ? 5.158 2.800 15.951 1.00 96.88 128 ALA A O 1
ATOM 973 N N . ALA A 1 129 ? 7.345 3.298 15.842 1.00 96.00 129 ALA A N 1
ATOM 974 C CA . ALA A 1 129 ? 7.639 2.961 17.235 1.00 96.00 129 ALA A CA 1
ATOM 975 C C . ALA A 1 129 ? 6.940 3.883 18.257 1.00 96.00 129 ALA A C 1
ATOM 977 O O . ALA A 1 129 ? 6.588 3.425 19.344 1.00 96.00 129 ALA A O 1
ATOM 978 N N . THR A 1 130 ? 6.688 5.153 17.918 1.00 95.62 130 THR A N 1
ATOM 979 C CA . THR A 1 130 ? 6.008 6.117 18.809 1.00 95.62 130 THR A CA 1
ATOM 980 C C . THR A 1 130 ? 4.505 5.845 18.981 1.00 95.62 130 THR A C 1
ATOM 982 O O . THR A 1 130 ? 3.894 6.392 19.896 1.00 95.62 130 THR A O 1
ATOM 985 N N . ASN A 1 131 ? 3.899 4.969 18.167 1.00 95.00 131 ASN A N 1
ATOM 986 C CA . ASN A 1 131 ? 2.492 4.563 18.291 1.00 95.00 131 ASN A CA 1
ATOM 987 C C . ASN A 1 131 ? 1.494 5.742 18.239 1.00 95.00 131 ASN A C 1
ATOM 989 O O . ASN A 1 131 ? 0.572 5.839 19.050 1.00 95.00 131 ASN A O 1
ATOM 993 N N . HIS A 1 132 ? 1.669 6.648 17.278 1.00 95.69 132 HIS A N 1
ATOM 994 C CA . HIS A 1 132 ? 0.726 7.740 17.057 1.00 95.69 132 HIS A CA 1
ATOM 995 C C . HIS A 1 132 ? -0.638 7.204 16.619 1.00 95.69 132 HIS A C 1
ATOM 997 O O . HIS A 1 132 ? -0.727 6.286 15.802 1.00 95.69 132 HIS A O 1
ATOM 1003 N N . SER A 1 133 ? -1.708 7.802 17.137 1.00 96.44 133 SER A N 1
ATOM 1004 C CA . SER A 1 133 ? -3.069 7.529 16.691 1.00 96.44 133 SER A CA 1
ATOM 1005 C C . SER A 1 133 ? -3.328 8.146 15.315 1.00 96.44 133 SER A C 1
ATOM 1007 O O . SER A 1 133 ? -2.893 9.263 15.030 1.00 96.44 133 SER A O 1
ATOM 1009 N N . ILE A 1 134 ? -4.069 7.422 14.474 1.00 97.06 134 ILE A N 1
ATOM 1010 C CA . ILE A 1 134 ? -4.660 7.961 13.245 1.00 97.06 134 ILE A CA 1
ATOM 1011 C C . ILE A 1 134 ? -6.168 8.006 13.462 1.00 97.06 134 ILE A C 1
ATOM 1013 O O . ILE A 1 134 ? -6.771 7.002 13.843 1.00 97.06 134 ILE A O 1
ATOM 1017 N N . ARG A 1 135 ? -6.769 9.189 13.330 1.00 95.56 135 ARG A N 1
ATOM 1018 C CA . ARG A 1 135 ? -8.154 9.432 13.756 1.00 95.5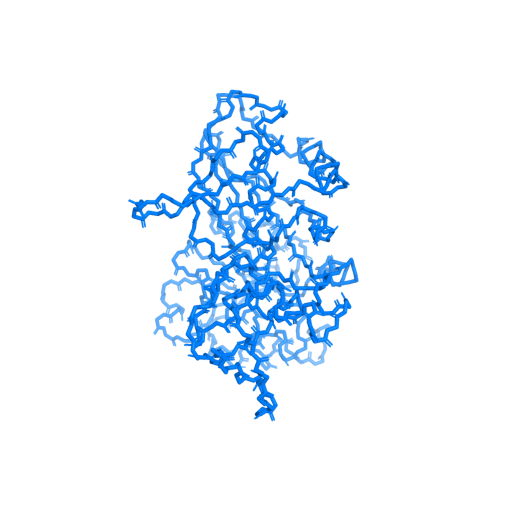6 135 ARG A CA 1
ATOM 1019 C C . ARG A 1 135 ? -8.932 10.186 12.704 1.00 95.56 135 ARG A C 1
ATOM 1021 O O . ARG A 1 135 ? -8.521 11.275 12.306 1.00 95.56 135 ARG A O 1
ATOM 1028 N N . ARG A 1 136 ? -10.077 9.646 12.294 1.00 95.25 136 ARG A N 1
ATOM 1029 C CA . ARG A 1 136 ? -11.003 10.365 11.420 1.00 95.25 136 ARG A CA 1
ATOM 1030 C C . ARG A 1 136 ? -11.618 11.535 12.184 1.00 95.25 136 ARG A C 1
ATOM 1032 O O . ARG A 1 136 ? -12.050 11.394 13.326 1.00 95.25 136 ARG A O 1
ATOM 1039 N N . ARG A 1 137 ? -11.676 12.708 11.561 1.00 92.75 137 ARG A N 1
ATOM 1040 C CA . ARG A 1 137 ? -12.359 13.878 12.116 1.00 92.75 137 ARG A CA 1
ATOM 1041 C C . ARG A 1 137 ? -13.859 13.794 11.802 1.00 92.75 137 ARG A C 1
ATOM 1043 O O . ARG A 1 137 ? -14.218 13.478 10.667 1.00 92.75 137 ARG A O 1
ATOM 1050 N N . PRO A 1 138 ? -14.747 14.121 12.759 1.00 83.25 138 PRO A N 1
ATOM 1051 C CA . PRO A 1 138 ? -16.196 14.100 12.557 1.00 83.25 138 PRO A CA 1
ATOM 1052 C C . PRO A 1 138 ? -16.668 15.372 11.831 1.00 83.25 138 PRO A C 1
ATOM 1054 O O . PRO A 1 138 ? -17.510 16.115 12.329 1.00 83.25 138 PRO A O 1
ATOM 1057 N N . VAL A 1 139 ? -16.081 15.670 10.671 1.00 80.12 139 VAL A N 1
ATOM 1058 C CA . VAL A 1 139 ? -16.434 16.841 9.857 1.00 80.12 139 VAL A CA 1
ATOM 1059 C C . VAL A 1 139 ? -17.181 16.369 8.615 1.00 80.12 139 VAL A C 1
ATOM 1061 O O . VAL A 1 139 ? -16.832 15.353 8.012 1.00 80.12 139 VAL A O 1
ATOM 1064 N N . ARG A 1 140 ? -18.233 17.102 8.236 1.00 74.44 140 ARG A N 1
ATOM 1065 C CA . ARG A 1 140 ? -19.005 16.858 7.011 1.00 74.44 140 ARG A CA 1
ATOM 1066 C C . ARG A 1 140 ? -18.294 17.484 5.808 1.00 74.44 140 ARG A C 1
ATOM 1068 O O . ARG A 1 140 ? -18.765 18.471 5.255 1.00 74.44 140 ARG A O 1
ATOM 1075 N N . GLU A 1 141 ? -17.147 16.928 5.438 1.00 76.38 141 GLU A N 1
ATOM 1076 C CA . GLU A 1 141 ? -16.439 17.281 4.202 1.00 76.38 141 GLU A CA 1
ATOM 1077 C C . GLU A 1 141 ? -16.700 16.247 3.104 1.00 76.38 141 GLU A C 1
ATOM 1079 O O . GLU A 1 141 ? -17.002 15.086 3.387 1.00 76.38 141 GLU A O 1
ATOM 1084 N N . ALA A 1 142 ? -16.574 16.665 1.841 1.00 79.88 142 ALA A N 1
ATOM 1085 C CA . ALA A 1 142 ? -16.710 15.763 0.696 1.00 79.88 142 ALA A CA 1
ATOM 1086 C C . ALA A 1 142 ? -15.617 14.677 0.679 1.00 79.88 142 ALA A C 1
ATOM 1088 O O . ALA A 1 142 ? -15.868 13.552 0.252 1.00 79.88 142 ALA A O 1
ATOM 1089 N N . VAL A 1 143 ? -14.417 15.009 1.170 1.00 82.50 143 VAL A N 1
ATOM 1090 C CA . VAL A 1 143 ? -13.314 14.067 1.394 1.00 82.50 143 VAL A CA 1
ATOM 1091 C C . VAL A 1 143 ? -13.031 14.025 2.896 1.00 82.50 143 VAL A C 1
ATOM 1093 O O . VAL A 1 143 ? -12.866 15.088 3.490 1.00 82.50 143 VAL A O 1
ATOM 1096 N N . PRO A 1 144 ? -12.979 12.844 3.536 1.00 90.44 144 PRO A N 1
ATOM 1097 C CA . PRO A 1 144 ? -12.706 12.763 4.965 1.00 90.44 144 PRO A CA 1
ATOM 1098 C C . PRO A 1 144 ? -11.342 13.353 5.349 1.00 90.44 144 PRO A C 1
ATOM 1100 O O . PRO A 1 144 ? -10.359 13.251 4.610 1.00 90.44 144 PRO A O 1
ATOM 1103 N N . LEU A 1 145 ? -11.283 13.919 6.555 1.00 93.94 145 LEU A N 1
ATOM 1104 C CA . LEU A 1 145 ? -10.046 14.363 7.189 1.00 93.94 145 LEU A CA 1
ATOM 1105 C C . LEU A 1 145 ? -9.597 13.361 8.248 1.00 93.94 145 LEU A C 1
ATOM 1107 O O . LEU A 1 145 ? -10.387 12.945 9.098 1.00 93.94 145 LEU A O 1
ATOM 1111 N N . TYR A 1 146 ? -8.311 13.035 8.234 1.00 95.50 146 TYR A N 1
ATOM 1112 C CA . TYR A 1 146 ? -7.647 12.211 9.235 1.00 95.50 146 TYR A CA 1
ATOM 1113 C C . TYR A 1 146 ? -6.570 13.015 9.949 1.00 95.50 146 TYR A C 1
ATOM 1115 O O . TYR A 1 146 ? -5.779 13.706 9.316 1.00 95.50 146 TYR A O 1
ATOM 1123 N N . ARG A 1 147 ? -6.512 12.906 11.273 1.00 95.62 147 ARG A N 1
ATOM 1124 C CA . ARG A 1 147 ? -5.448 13.472 12.098 1.00 95.62 147 ARG A CA 1
ATOM 1125 C C . ARG A 1 147 ? -4.416 12.396 12.413 1.00 95.62 147 ARG A C 1
ATOM 1127 O O . ARG A 1 147 ? -4.790 11.322 12.882 1.00 95.62 147 ARG A O 1
ATOM 1134 N N . LEU A 1 148 ? -3.144 12.706 12.184 1.00 95.50 148 LEU A N 1
ATOM 1135 C CA . LEU A 1 148 ? -1.989 11.904 12.590 1.00 95.50 148 LEU A CA 1
ATOM 1136 C C . LEU A 1 148 ? -0.941 12.852 13.192 1.00 95.50 148 LEU A C 1
ATOM 1138 O O . LEU A 1 148 ? -0.411 13.727 12.504 1.00 95.50 148 LEU A O 1
ATOM 1142 N N . GLY A 1 149 ? -0.678 12.694 14.492 1.00 90.00 149 GLY A N 1
ATOM 1143 C CA . GLY A 1 149 ? 0.051 13.700 15.269 1.00 90.00 149 GLY A CA 1
ATOM 1144 C C . GLY A 1 149 ? -0.698 15.038 15.270 1.00 90.00 149 GLY A C 1
ATOM 1145 O O . GLY A 1 149 ? -1.920 15.065 15.417 1.00 90.00 149 GLY A O 1
ATOM 1146 N N . ASP A 1 150 ? 0.026 16.132 15.041 1.00 87.75 150 ASP A N 1
ATOM 1147 C CA . ASP A 1 150 ? -0.538 17.491 14.992 1.00 87.75 150 ASP A CA 1
ATOM 1148 C C . ASP A 1 150 ? -0.965 17.923 13.579 1.00 87.75 150 ASP A C 1
ATOM 1150 O O . ASP A 1 150 ? -1.290 19.084 13.345 1.00 87.75 150 ASP A O 1
ATOM 1154 N N . THR A 1 151 ? -0.930 17.008 12.604 1.00 91.38 151 THR A N 1
ATOM 1155 C CA . THR A 1 151 ? -1.226 17.304 11.195 1.00 91.38 151 THR A CA 1
ATOM 1156 C C . THR A 1 151 ? -2.505 16.607 10.744 1.00 91.38 151 THR A C 1
ATOM 1158 O O . THR A 1 151 ? -2.794 15.476 11.143 1.00 91.38 151 THR A O 1
ATOM 1161 N N . GLU A 1 152 ? -3.271 17.291 9.896 1.00 93.12 152 GLU A N 1
ATOM 1162 C CA . GLU A 1 152 ? -4.483 16.766 9.270 1.00 93.12 152 GLU A CA 1
ATOM 1163 C C . GLU A 1 152 ? -4.240 16.472 7.785 1.00 93.12 152 GLU A C 1
ATOM 1165 O O . GLU A 1 152 ? -3.524 17.198 7.094 1.00 93.12 152 GLU A O 1
ATOM 1170 N N . TYR A 1 153 ? -4.836 15.383 7.307 1.00 92.62 153 TYR A N 1
ATOM 1171 C CA . TYR A 1 153 ? -4.643 14.824 5.976 1.00 92.62 153 TYR A CA 1
ATOM 1172 C C . TYR A 1 153 ? -6.003 14.530 5.347 1.00 92.62 153 TYR A C 1
ATOM 1174 O O . TYR A 1 153 ? -6.846 13.877 5.963 1.00 92.62 153 TYR A O 1
ATOM 1182 N N . GLN A 1 154 ? -6.207 14.968 4.106 1.00 92.25 154 GLN A N 1
ATOM 1183 C CA . GLN A 1 154 ? -7.356 14.542 3.307 1.00 92.25 154 GLN A CA 1
ATOM 1184 C C . GLN A 1 154 ? -7.102 13.134 2.773 1.00 92.25 154 GLN A C 1
ATOM 1186 O O . GLN A 1 154 ? -6.114 12.897 2.077 1.00 92.25 154 GLN A O 1
ATOM 1191 N N . SER A 1 155 ? -7.977 12.193 3.120 1.00 91.50 155 SER A N 1
ATOM 1192 C CA . SER A 1 155 ? -7.865 10.795 2.707 1.00 91.50 155 SER A CA 1
ATOM 1193 C C . SER A 1 155 ? -9.224 10.105 2.768 1.00 91.50 155 SER A C 1
ATOM 1195 O O . SER A 1 155 ? -10.044 10.398 3.633 1.00 91.50 155 SER A O 1
ATOM 1197 N N . HIS A 1 156 ? -9.464 9.158 1.864 1.00 88.44 156 HIS A N 1
ATOM 1198 C CA . HIS A 1 156 ? -10.733 8.429 1.795 1.00 88.44 156 HIS A CA 1
ATOM 1199 C C . HIS A 1 156 ? -10.927 7.417 2.933 1.00 88.44 156 HIS A C 1
ATOM 1201 O O . HIS A 1 156 ? -12.069 7.078 3.240 1.00 88.44 156 HIS A O 1
ATOM 1207 N N . GLY A 1 157 ? -9.843 6.976 3.581 1.00 91.06 157 GLY A N 1
ATOM 1208 C CA . GLY A 1 157 ? -9.899 5.946 4.614 1.00 91.06 157 GLY A CA 1
ATOM 1209 C C . GLY A 1 157 ? -10.428 4.585 4.119 1.00 91.06 157 GLY A C 1
ATOM 1210 O O . GLY A 1 157 ? -10.598 4.385 2.917 1.00 91.06 157 GLY A O 1
ATOM 1211 N N . PRO A 1 158 ? -10.670 3.629 5.033 1.00 96.69 158 PRO A N 1
ATOM 1212 C CA . PRO A 1 158 ? -10.247 3.679 6.430 1.00 96.69 158 PRO A CA 1
ATOM 1213 C C . PRO A 1 158 ? -8.719 3.638 6.565 1.00 96.69 158 PRO A C 1
ATOM 1215 O O . PRO A 1 158 ? -7.993 3.369 5.599 1.00 96.69 158 PRO A O 1
ATOM 1218 N N . HIS A 1 159 ? -8.243 3.926 7.773 1.00 97.75 159 HIS A N 1
ATOM 1219 C CA . HIS A 1 159 ? -6.834 3.864 8.151 1.00 97.75 159 HIS A CA 1
ATOM 1220 C C . HIS A 1 159 ? -6.622 2.959 9.362 1.00 97.75 159 HIS A C 1
ATOM 1222 O O . HIS A 1 159 ? -7.508 2.816 10.201 1.00 97.75 159 HIS A O 1
ATOM 1228 N N . VAL A 1 160 ? -5.410 2.403 9.488 1.00 97.88 160 VAL A N 1
ATOM 1229 C CA . VAL A 1 160 ? -5.011 1.687 10.711 1.00 97.88 160 VAL A CA 1
ATOM 1230 C C . VAL A 1 160 ? -5.225 2.566 11.946 1.00 97.88 160 VAL A C 1
ATOM 1232 O O . VAL A 1 160 ? -4.995 3.775 11.873 1.00 97.88 160 VAL A O 1
ATOM 1235 N N . PRO A 1 161 ? -5.577 1.989 13.107 1.00 97.12 161 PRO A N 1
ATOM 1236 C CA . PRO A 1 161 ? -5.830 2.777 14.307 1.00 97.12 161 PRO A CA 1
ATOM 1237 C C . PRO A 1 161 ? -4.569 3.472 14.835 1.00 97.12 161 PRO A C 1
ATOM 1239 O O . PRO A 1 161 ? -4.671 4.545 15.432 1.00 97.12 161 PRO A O 1
ATOM 1242 N N . THR A 1 162 ? -3.376 2.896 14.650 1.00 97.00 162 THR A N 1
ATOM 1243 C CA . THR A 1 162 ? -2.122 3.500 15.124 1.00 97.00 162 THR A CA 1
ATOM 1244 C C . THR A 1 162 ? -0.928 3.170 14.230 1.00 97.00 162 THR A C 1
ATOM 1246 O O . THR A 1 162 ? -0.907 2.149 13.540 1.00 97.00 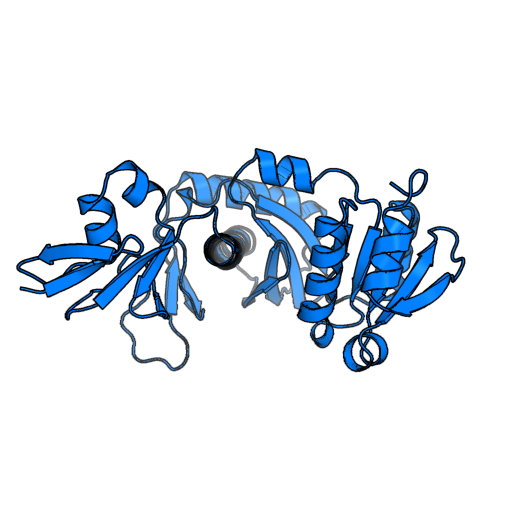162 THR A O 1
ATOM 1249 N N . THR A 1 163 ? 0.119 3.999 14.286 1.00 96.75 163 THR A N 1
ATOM 1250 C CA . THR A 1 163 ? 1.360 3.777 13.524 1.00 96.75 163 THR A CA 1
ATOM 1251 C C . THR A 1 163 ? 2.122 2.523 13.950 1.00 96.75 163 THR A C 1
ATOM 1253 O O . THR A 1 163 ? 2.885 1.990 13.152 1.00 96.75 163 THR A O 1
ATOM 1256 N N . LYS A 1 164 ? 1.879 1.985 15.154 1.00 94.62 164 LYS A N 1
ATOM 1257 C CA . LYS A 1 164 ? 2.531 0.756 15.645 1.00 94.62 164 LYS A CA 1
ATOM 1258 C C . LYS A 1 164 ? 2.196 -0.478 14.808 1.00 94.62 164 LYS A C 1
ATOM 1260 O O . LYS A 1 164 ? 2.952 -1.447 14.830 1.00 94.62 164 LYS A O 1
ATOM 1265 N N . VAL A 1 165 ? 1.083 -0.463 14.076 1.00 95.19 165 VAL A N 1
ATOM 1266 C CA . VAL A 1 165 ? 0.716 -1.557 13.164 1.00 95.19 165 VAL A CA 1
ATOM 1267 C C . VAL A 1 165 ? 1.614 -1.568 11.914 1.00 95.19 165 VAL A C 1
ATOM 1269 O O . VAL A 1 165 ? 1.826 -2.611 11.302 1.00 95.19 165 VAL A O 1
ATOM 1272 N N . LEU A 1 166 ? 2.200 -0.424 11.549 1.00 97.00 166 LEU A N 1
ATOM 1273 C CA . LEU A 1 166 ? 3.005 -0.244 10.342 1.00 97.00 166 LEU A CA 1
ATOM 1274 C C . LEU A 1 166 ? 4.466 -0.641 10.597 1.00 97.00 166 LEU A C 1
ATOM 1276 O O . LEU A 1 166 ? 5.322 0.217 10.776 1.00 97.00 166 LEU A O 1
ATOM 1280 N N . GLN A 1 167 ? 4.763 -1.940 10.643 1.00 94.88 167 GLN A N 1
ATOM 1281 C CA . GLN A 1 167 ? 6.110 -2.419 11.007 1.00 94.88 167 GLN A CA 1
ATOM 1282 C C . GLN A 1 167 ? 6.953 -2.856 9.807 1.00 94.88 167 GLN A C 1
ATOM 1284 O O . GLN A 1 167 ? 8.171 -2.707 9.817 1.00 94.88 167 GLN A O 1
ATOM 1289 N N . ALA A 1 168 ? 6.322 -3.372 8.752 1.00 97.81 168 ALA A N 1
ATOM 1290 C CA . ALA A 1 168 ? 7.020 -3.942 7.607 1.00 97.81 168 ALA A CA 1
ATOM 1291 C C . ALA A 1 168 ? 6.826 -3.082 6.357 1.00 97.81 168 ALA A C 1
ATOM 1293 O O . ALA A 1 168 ? 5.960 -3.345 5.525 1.00 97.81 168 ALA A O 1
ATOM 1294 N N . PHE A 1 169 ? 7.653 -2.050 6.217 1.00 98.25 169 PHE A N 1
ATOM 1295 C CA . PHE A 1 169 ? 7.674 -1.183 5.042 1.00 98.25 169 PHE A CA 1
ATOM 1296 C C . PHE A 1 169 ? 9.103 -0.905 4.570 1.00 98.25 169 PHE A C 1
ATOM 1298 O O . PHE A 1 169 ? 10.068 -1.157 5.292 1.00 98.25 169 PHE A O 1
ATOM 1305 N N . ALA A 1 170 ? 9.226 -0.406 3.342 1.00 98.19 170 ALA A N 1
ATOM 1306 C CA . ALA A 1 170 ? 10.481 0.089 2.790 1.00 98.19 170 ALA A CA 1
ATOM 1307 C C . ALA A 1 170 ? 10.219 1.171 1.738 1.00 98.19 170 ALA A C 1
ATOM 1309 O O . ALA A 1 170 ? 9.219 1.077 1.026 1.00 98.19 170 ALA A O 1
ATOM 1310 N N . LEU A 1 171 ? 11.106 2.152 1.610 1.00 98.25 171 LEU A N 1
ATOM 1311 C CA . LEU A 1 171 ? 11.115 3.109 0.506 1.00 98.25 171 LEU A CA 1
ATOM 1312 C C . LEU A 1 171 ? 12.063 2.631 -0.594 1.00 98.25 171 LEU A C 1
ATOM 1314 O O . LEU A 1 171 ? 13.105 2.040 -0.308 1.00 98.25 171 LEU A O 1
ATOM 1318 N N . ASP A 1 172 ? 11.706 2.868 -1.854 1.00 92.12 172 ASP A N 1
ATOM 1319 C CA . ASP A 1 172 ? 12.451 2.314 -2.990 1.00 92.12 172 ASP A CA 1
ATOM 1320 C C . ASP A 1 172 ? 12.898 3.354 -4.022 1.00 92.12 172 ASP A C 1
ATOM 1322 O O . ASP A 1 172 ? 13.981 3.217 -4.594 1.00 92.12 172 ASP A O 1
ATOM 1326 N N . HIS A 1 173 ? 12.098 4.390 -4.271 1.00 95.69 173 HIS A N 1
ATOM 1327 C CA . HIS A 1 173 ? 12.319 5.285 -5.400 1.00 95.69 173 HIS A CA 1
ATOM 1328 C C . HIS A 1 173 ? 11.755 6.684 -5.166 1.00 95.69 173 HIS A C 1
ATOM 1330 O O . HIS A 1 173 ? 10.725 6.868 -4.518 1.00 95.69 173 HIS A O 1
ATOM 1336 N N . ILE A 1 174 ? 12.399 7.675 -5.784 1.00 96.75 174 ILE A N 1
ATOM 1337 C CA . ILE A 1 174 ? 11.869 9.032 -5.939 1.00 96.75 174 ILE A CA 1
ATOM 1338 C C . ILE A 1 174 ? 11.787 9.328 -7.435 1.00 96.75 174 ILE A C 1
ATOM 1340 O O . ILE A 1 174 ? 12.791 9.234 -8.139 1.00 96.75 174 ILE A O 1
ATOM 1344 N N . SER A 1 175 ? 10.603 9.695 -7.926 1.00 94.12 175 SER A N 1
ATOM 1345 C CA . SER A 1 175 ? 10.414 10.156 -9.308 1.00 94.12 175 SER A CA 1
ATOM 1346 C C . SER A 1 175 ? 10.079 11.639 -9.348 1.00 94.12 175 SER A C 1
ATOM 1348 O O . SER A 1 175 ? 9.356 12.115 -8.476 1.00 94.12 175 SER A O 1
ATOM 1350 N N . GLY A 1 176 ? 10.473 12.327 -10.418 1.00 92.31 176 GLY A N 1
ATOM 1351 C CA . GLY A 1 176 ? 10.161 13.741 -10.636 1.00 92.31 176 GLY A CA 1
ATOM 1352 C C . GLY A 1 176 ? 11.225 14.691 -10.080 1.00 92.31 176 GLY A C 1
ATOM 1353 O O . GLY A 1 176 ? 12.207 14.267 -9.472 1.00 92.31 176 GLY A O 1
ATOM 1354 N N . THR A 1 177 ? 11.046 15.988 -10.330 1.00 88.44 177 THR A N 1
ATOM 1355 C CA . THR A 1 177 ? 12.012 17.038 -9.957 1.00 88.44 177 THR A CA 1
ATOM 1356 C C . THR A 1 177 ? 11.392 18.067 -9.020 1.00 88.44 177 THR A C 1
ATOM 1358 O O . THR A 1 177 ? 11.763 18.124 -7.857 1.00 88.44 177 THR A O 1
ATOM 1361 N N . VAL A 1 178 ? 10.427 18.850 -9.511 1.00 88.81 178 VAL A N 1
ATOM 1362 C CA . VAL A 1 178 ? 9.697 19.854 -8.715 1.00 88.81 178 VAL A CA 1
ATOM 1363 C C . VAL A 1 178 ? 8.506 19.216 -8.005 1.00 88.81 178 VAL A C 1
ATOM 1365 O O . VAL A 1 178 ? 8.320 19.388 -6.804 1.00 88.81 178 VAL A O 1
ATOM 1368 N N . GLN A 1 179 ? 7.711 18.451 -8.754 1.00 95.12 179 GLN A N 1
ATOM 1369 C CA . GLN A 1 179 ? 6.696 17.556 -8.206 1.00 95.12 179 GLN A CA 1
ATOM 1370 C C . GLN A 1 179 ? 7.309 16.167 -8.118 1.00 95.12 179 GLN A C 1
ATOM 1372 O O . GLN A 1 179 ? 7.588 15.546 -9.147 1.00 95.12 179 GLN A O 1
ATOM 1377 N N . GLN A 1 180 ? 7.569 15.722 -6.894 1.00 96.31 180 GLN A N 1
ATOM 1378 C CA . GLN A 1 180 ? 8.207 14.448 -6.622 1.00 96.31 180 GLN A CA 1
ATOM 1379 C C . GLN A 1 180 ? 7.228 13.472 -5.993 1.00 96.31 180 GLN A C 1
ATOM 1381 O O . GLN A 1 180 ? 6.482 13.822 -5.082 1.00 96.31 180 GLN A O 1
ATOM 1386 N N . ARG A 1 181 ? 7.268 12.224 -6.452 1.00 97.19 181 ARG A N 1
ATOM 1387 C CA . ARG A 1 181 ? 6.613 11.101 -5.781 1.00 97.19 181 ARG A CA 1
ATOM 1388 C C . ARG A 1 181 ? 7.677 10.246 -5.127 1.00 97.19 181 ARG A C 1
ATOM 1390 O O . ARG A 1 181 ? 8.612 9.820 -5.802 1.00 97.19 181 ARG A O 1
ATOM 1397 N N . ILE A 1 182 ? 7.510 10.004 -3.835 1.00 98.31 182 ILE A N 1
ATOM 1398 C CA . ILE A 1 182 ? 8.308 9.034 -3.089 1.00 98.31 182 ILE A CA 1
ATOM 1399 C C . ILE A 1 182 ? 7.478 7.761 -2.995 1.00 98.31 182 ILE A C 1
ATOM 1401 O O . ILE A 1 182 ? 6.335 7.813 -2.536 1.00 98.31 182 ILE A O 1
ATOM 1405 N N . TYR A 1 183 ? 8.047 6.651 -3.450 1.00 98.06 183 TYR A N 1
ATOM 1406 C CA . TYR A 1 183 ? 7.404 5.344 -3.481 1.00 98.06 183 TYR A CA 1
ATOM 1407 C C . TYR A 1 183 ? 7.958 4.457 -2.370 1.00 98.06 183 TYR A C 1
ATOM 1409 O O . TYR A 1 183 ? 9.114 4.572 -1.947 1.00 98.06 183 TYR A O 1
ATOM 1417 N N . GLY A 1 184 ? 7.097 3.572 -1.888 1.00 97.94 184 GLY A N 1
ATOM 1418 C CA . GLY A 1 184 ? 7.463 2.544 -0.938 1.00 97.94 184 GLY A CA 1
ATOM 1419 C C . GLY A 1 184 ? 6.498 1.374 -0.978 1.00 97.94 184 GLY A C 1
ATOM 1420 O O . GLY A 1 184 ? 5.463 1.408 -1.637 1.00 97.94 184 GLY A O 1
ATOM 1421 N N . THR A 1 185 ? 6.836 0.323 -0.247 1.00 97.75 185 THR A N 1
ATOM 1422 C CA . THR A 1 185 ? 6.023 -0.880 -0.082 1.00 97.75 185 THR A CA 1
ATOM 1423 C C . THR A 1 185 ? 5.658 -1.075 1.385 1.00 97.75 185 THR A C 1
ATOM 1425 O O . THR A 1 185 ? 6.398 -0.643 2.269 1.00 97.75 185 THR A O 1
ATOM 1428 N N . CYS A 1 186 ? 4.521 -1.715 1.655 1.00 97.88 186 CYS A N 1
ATOM 1429 C CA . CYS A 1 186 ? 4.111 -2.106 3.000 1.00 97.88 186 CYS A CA 1
ATOM 1430 C C . CYS A 1 186 ? 3.424 -3.476 2.966 1.00 97.88 186 CYS A C 1
ATOM 1432 O O . CYS A 1 186 ? 2.630 -3.754 2.060 1.00 97.88 186 CYS A O 1
ATOM 1434 N N . TRP A 1 187 ? 3.753 -4.304 3.956 1.00 97.62 187 TRP A N 1
ATOM 1435 C CA . TRP A 1 187 ? 3.325 -5.693 4.109 1.00 97.62 187 TRP A CA 1
ATOM 1436 C C . TRP A 1 187 ? 2.823 -5.964 5.523 1.00 97.62 187 TRP A C 1
ATOM 1438 O O . TRP A 1 187 ? 3.109 -5.206 6.452 1.00 97.62 187 TRP A O 1
ATOM 1448 N N . SER A 1 188 ? 2.110 -7.077 5.699 1.00 96.56 188 SER A N 1
ATOM 1449 C CA . SER A 1 188 ? 1.564 -7.457 7.004 1.00 96.56 188 SER A CA 1
ATOM 1450 C C . SER A 1 188 ? 2.650 -7.900 7.992 1.00 96.56 188 SER A C 1
ATOM 1452 O O . SER A 1 188 ? 2.457 -7.841 9.206 1.00 96.56 188 SER A O 1
ATOM 1454 N N . SER A 1 189 ? 3.806 -8.341 7.481 1.00 96.69 189 SER A N 1
ATOM 1455 C CA . SER A 1 189 ? 4.910 -8.862 8.283 1.00 96.69 189 SER A CA 1
ATOM 1456 C C . SER A 1 189 ? 6.277 -8.639 7.635 1.00 96.69 189 SER A C 1
ATOM 1458 O O . SER A 1 189 ? 6.413 -8.500 6.416 1.00 96.69 189 SER A O 1
ATOM 1460 N N . HIS A 1 190 ? 7.334 -8.66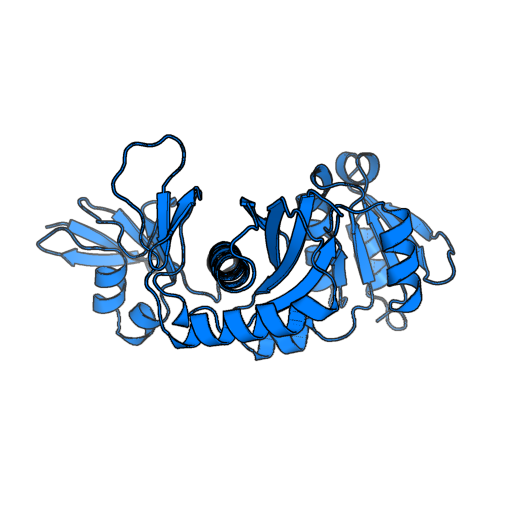1 8.454 1.00 96.94 190 HIS A N 1
ATOM 1461 C CA . HIS A 1 190 ? 8.710 -8.597 7.954 1.00 96.94 190 HIS A CA 1
ATOM 1462 C C . HIS A 1 190 ? 9.067 -9.783 7.052 1.00 96.94 190 HIS A C 1
ATOM 1464 O O . HIS A 1 190 ? 9.869 -9.619 6.137 1.00 96.94 190 HIS A O 1
ATOM 1470 N N . GLN A 1 191 ? 8.468 -10.954 7.279 1.00 96.81 191 GLN A N 1
ATOM 1471 C CA . GLN A 1 191 ? 8.670 -12.127 6.432 1.00 96.81 191 GLN A CA 1
ATOM 1472 C C . GLN A 1 191 ? 8.133 -11.887 5.016 1.00 96.81 191 GLN A C 1
ATOM 1474 O O . GLN A 1 191 ? 8.833 -12.164 4.044 1.00 96.81 191 GLN A O 1
ATOM 1479 N N . GLU A 1 192 ? 6.927 -11.329 4.886 1.00 95.50 192 GLU A N 1
ATOM 1480 C CA . GLU A 1 192 ? 6.363 -10.959 3.582 1.00 95.50 192 GLU A CA 1
ATOM 1481 C C . GLU A 1 192 ? 7.205 -9.893 2.883 1.00 95.50 192 GLU A C 1
ATOM 1483 O O . GLU A 1 192 ? 7.510 -10.035 1.701 1.00 95.50 192 GLU A O 1
ATOM 1488 N N . LEU A 1 193 ? 7.664 -8.872 3.615 1.00 96.81 193 LEU A N 1
ATOM 1489 C CA . LEU A 1 193 ? 8.565 -7.861 3.060 1.00 96.81 193 LEU A CA 1
ATOM 1490 C C . LEU A 1 193 ? 9.881 -8.483 2.561 1.00 96.81 193 LEU A C 1
ATOM 1492 O O . LEU A 1 193 ? 10.373 -8.119 1.493 1.00 96.81 193 LEU A O 1
ATOM 1496 N N . GLN A 1 194 ? 10.460 -9.427 3.308 1.00 96.25 194 GLN A N 1
ATOM 1497 C CA . GLN A 1 194 ? 11.667 -10.146 2.892 1.00 96.25 194 GLN A CA 1
ATOM 1498 C C . GLN A 1 194 ? 11.415 -11.009 1.654 1.00 96.25 194 GLN A C 1
ATOM 1500 O O . GLN A 1 194 ? 12.219 -10.978 0.724 1.00 96.25 194 GLN A O 1
ATOM 1505 N N . HIS A 1 195 ? 10.289 -11.726 1.607 1.00 94.12 195 HIS A N 1
ATOM 1506 C CA . HIS A 1 195 ? 9.888 -12.498 0.435 1.00 94.12 195 HIS A CA 1
ATOM 1507 C C . HIS A 1 195 ? 9.711 -11.594 -0.787 1.00 94.12 195 HIS A C 1
ATOM 1509 O O . HIS A 1 195 ? 10.238 -11.887 -1.858 1.00 94.12 195 HIS A O 1
ATOM 1515 N N . TRP A 1 196 ? 9.052 -10.447 -0.616 1.00 93.81 196 TRP A N 1
ATOM 1516 C CA . TRP A 1 196 ? 8.910 -9.463 -1.677 1.00 93.81 196 TRP A CA 1
ATOM 1517 C C . TRP A 1 196 ? 10.265 -8.919 -2.135 1.00 93.81 196 TRP A C 1
ATOM 1519 O O . TRP A 1 196 ? 10.452 -8.697 -3.323 1.00 93.81 196 TRP A O 1
ATOM 1529 N N . ARG A 1 197 ? 11.249 -8.716 -1.252 1.00 93.56 197 ARG A N 1
ATOM 1530 C CA . ARG A 1 197 ? 12.589 -8.221 -1.629 1.00 93.56 197 ARG A CA 1
ATOM 1531 C C . ARG A 1 197 ? 13.400 -9.194 -2.492 1.00 93.56 197 ARG A C 1
ATOM 1533 O O . ARG A 1 197 ? 14.353 -8.749 -3.129 1.00 93.56 197 ARG A O 1
ATOM 1540 N N . VAL A 1 198 ? 13.027 -10.473 -2.560 1.00 93.50 198 VAL A N 1
ATOM 1541 C CA . VAL A 1 198 ? 13.685 -11.446 -3.443 1.00 93.50 198 VAL A CA 1
ATOM 1542 C C . VAL A 1 198 ? 13.622 -10.957 -4.903 1.00 93.50 198 VAL A C 1
ATOM 1544 O O . VAL A 1 198 ? 12.563 -10.497 -5.344 1.00 93.50 198 VAL A O 1
ATOM 1547 N N . PRO A 1 199 ? 14.730 -11.032 -5.673 1.00 93.44 199 PRO A N 1
ATOM 1548 C CA . PRO A 1 199 ? 14.749 -10.590 -7.062 1.00 93.44 199 PRO A CA 1
ATOM 1549 C C . PRO A 1 199 ? 13.644 -11.245 -7.911 1.00 93.44 199 PRO A C 1
ATOM 1551 O O . PRO A 1 199 ? 13.553 -12.480 -7.974 1.00 93.44 199 PRO A O 1
ATOM 1554 N N . PRO A 1 200 ? 12.789 -10.444 -8.574 1.00 95.38 200 PRO A N 1
ATOM 1555 C CA . PRO A 1 200 ? 11.767 -10.982 -9.454 1.00 95.38 200 PRO A CA 1
ATOM 1556 C C . PRO A 1 200 ? 12.377 -11.523 -10.749 1.00 95.38 200 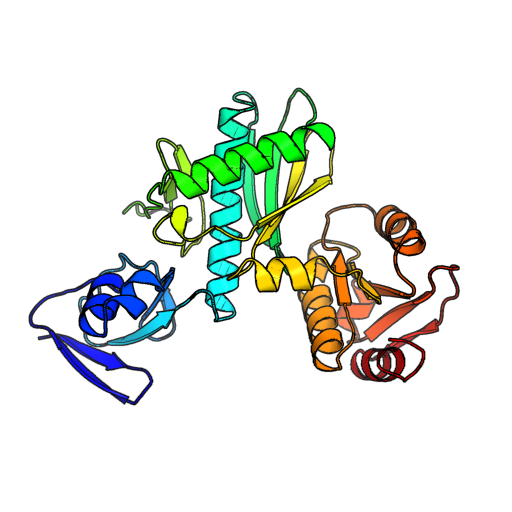PRO A C 1
ATOM 1558 O O . PRO A 1 200 ? 13.440 -11.106 -11.194 1.00 95.38 200 PRO A O 1
ATOM 1561 N N . HIS A 1 201 ? 11.672 -12.467 -11.359 1.00 95.31 201 HIS A N 1
ATOM 1562 C CA . HIS A 1 201 ? 11.983 -13.037 -12.673 1.00 95.31 201 HIS A CA 1
ATOM 1563 C C . HIS A 1 201 ? 11.321 -12.223 -13.780 1.00 95.31 201 HIS A C 1
ATOM 1565 O O . HIS A 1 201 ? 11.846 -12.109 -14.887 1.00 95.31 201 HIS A O 1
ATOM 1571 N N . VAL A 1 202 ? 10.179 -11.621 -13.444 1.00 97.44 202 VAL A N 1
ATOM 1572 C CA . VAL A 1 202 ? 9.373 -10.814 -14.347 1.00 97.44 202 VAL A CA 1
ATOM 1573 C C . VAL A 1 202 ? 9.057 -9.482 -13.688 1.00 97.44 202 VAL A C 1
ATOM 1575 O O . VAL A 1 202 ? 8.576 -9.443 -12.554 1.00 97.44 202 VAL A O 1
ATOM 1578 N N . VAL A 1 203 ? 9.274 -8.388 -14.412 1.00 97.94 203 VAL A N 1
ATOM 1579 C CA . VAL A 1 203 ? 8.710 -7.087 -14.037 1.00 97.94 203 VAL A CA 1
ATOM 1580 C C . VAL A 1 203 ? 7.638 -6.692 -15.039 1.00 97.94 203 VAL A C 1
ATOM 1582 O O . VAL A 1 203 ? 7.903 -6.572 -16.236 1.00 97.94 203 VAL A O 1
ATOM 1585 N N . VAL A 1 204 ? 6.423 -6.482 -14.540 1.00 98.25 204 VAL A N 1
ATOM 1586 C CA . VAL A 1 204 ? 5.305 -5.936 -15.301 1.00 98.25 204 VAL A CA 1
ATOM 1587 C C . VAL A 1 204 ? 5.403 -4.415 -15.267 1.00 98.25 204 VAL A C 1
ATOM 1589 O O . VAL A 1 204 ? 5.290 -3.798 -14.214 1.00 98.25 204 VAL A O 1
ATOM 1592 N N . VAL A 1 205 ? 5.641 -3.795 -16.415 1.00 97.62 205 VAL A N 1
ATOM 1593 C CA . VAL A 1 205 ? 5.832 -2.351 -16.550 1.00 97.62 205 VAL A CA 1
ATOM 1594 C C . VAL A 1 205 ? 4.564 -1.737 -17.130 1.00 97.62 205 VAL A C 1
ATOM 1596 O O . VAL A 1 205 ? 4.212 -2.007 -18.281 1.00 97.62 205 VAL A O 1
ATOM 1599 N N . SER A 1 206 ? 3.902 -0.869 -16.364 1.00 96.44 206 SER A N 1
ATOM 1600 C CA . SER A 1 206 ? 2.802 -0.056 -16.891 1.00 96.44 206 SER A CA 1
ATOM 1601 C C . SER A 1 206 ? 3.340 1.079 -17.768 1.00 96.44 206 SER A C 1
ATOM 1603 O O . SER A 1 206 ? 4.424 1.615 -17.525 1.00 96.44 206 SER A O 1
ATOM 1605 N N . MET A 1 207 ? 2.603 1.484 -18.801 1.00 93.88 207 MET A N 1
ATOM 1606 C CA . MET A 1 207 ? 2.967 2.676 -19.576 1.00 93.88 207 MET A CA 1
ATOM 1607 C C . MET A 1 207 ? 2.615 3.979 -18.847 1.00 93.88 207 MET A C 1
ATOM 1609 O O . MET A 1 207 ? 3.382 4.935 -18.949 1.00 93.88 207 MET A O 1
ATOM 1613 N N . ASP A 1 208 ? 1.507 3.989 -18.106 1.00 91.44 208 ASP A N 1
ATOM 1614 C CA . ASP A 1 208 ? 0.947 5.144 -17.397 1.00 91.44 208 ASP A CA 1
ATOM 1615 C C . ASP A 1 208 ? 0.136 4.687 -16.165 1.00 91.44 208 ASP A C 1
ATOM 1617 O O . ASP A 1 208 ? -0.217 3.507 -16.046 1.00 91.44 208 ASP A O 1
ATOM 1621 N N . ASP A 1 209 ? -0.188 5.624 -15.267 1.00 90.62 209 ASP A N 1
ATOM 1622 C CA . ASP A 1 209 ? -1.016 5.401 -14.072 1.00 90.62 209 ASP A CA 1
ATOM 1623 C C . ASP A 1 209 ? -2.386 4.783 -14.426 1.00 90.62 209 ASP A C 1
ATOM 1625 O O . ASP A 1 209 ? -2.914 3.968 -13.669 1.00 90.62 209 ASP A O 1
ATOM 1629 N N . ARG A 1 210 ? -2.950 5.095 -15.604 1.00 94.19 210 ARG A N 1
ATOM 1630 C CA . ARG A 1 210 ? -4.237 4.534 -16.073 1.00 94.19 210 ARG A CA 1
ATOM 1631 C C . ARG A 1 210 ? -4.226 3.012 -16.247 1.00 94.19 210 ARG A C 1
ATOM 1633 O O . ARG A 1 210 ? -5.286 2.394 -16.192 1.00 94.19 210 ARG A O 1
ATOM 1640 N N . GLN A 1 211 ? -3.053 2.416 -16.465 1.00 95.88 211 GLN A N 1
ATOM 1641 C CA . GLN A 1 211 ? -2.880 0.969 -16.624 1.00 95.88 211 GLN A CA 1
ATOM 1642 C C . GLN A 1 211 ? -2.496 0.269 -15.315 1.00 95.88 211 GLN A C 1
ATOM 1644 O O . GLN A 1 211 ? -2.290 -0.945 -15.320 1.00 95.88 211 GLN A O 1
ATOM 1649 N N . ALA A 1 212 ? -2.375 0.994 -14.197 1.00 94.56 212 ALA A N 1
ATOM 1650 C CA . ALA A 1 212 ? -1.845 0.438 -12.955 1.00 94.56 212 ALA A CA 1
ATOM 1651 C C . ALA A 1 212 ? -2.645 -0.771 -12.448 1.00 94.56 212 ALA A C 1
ATOM 1653 O O . ALA A 1 212 ? -2.054 -1.799 -12.125 1.00 94.56 212 ALA A O 1
ATOM 1654 N N . THR A 1 213 ? -3.979 -0.688 -12.462 1.00 95.25 213 THR A N 1
ATOM 1655 C CA . THR A 1 213 ? -4.859 -1.791 -12.045 1.00 95.25 213 THR A CA 1
ATOM 1656 C C . THR A 1 213 ? -4.679 -3.031 -12.916 1.00 95.25 213 THR A C 1
ATOM 1658 O O . THR A 1 213 ? -4.563 -4.136 -12.396 1.00 95.25 213 THR A O 1
ATOM 1661 N N . TYR A 1 214 ? -4.595 -2.867 -14.239 1.00 97.56 214 TYR A N 1
ATOM 1662 C CA . TYR A 1 214 ? -4.399 -4.003 -15.141 1.00 97.56 214 TYR A CA 1
ATOM 1663 C C . TYR A 1 214 ? -2.994 -4.606 -14.995 1.00 97.56 214 TYR A C 1
ATOM 1665 O O . TYR A 1 214 ? -2.848 -5.823 -14.927 1.00 97.56 214 TYR A O 1
ATOM 1673 N N . ALA A 1 215 ? -1.953 -3.778 -14.868 1.00 97.88 215 ALA A N 1
ATOM 1674 C CA . ALA A 1 215 ? -0.593 -4.251 -14.612 1.00 97.88 215 ALA A CA 1
ATOM 1675 C C . ALA A 1 215 ? -0.482 -5.022 -13.282 1.00 97.88 215 ALA A C 1
ATOM 1677 O O . ALA A 1 215 ? 0.211 -6.041 -13.214 1.00 97.88 215 ALA A O 1
ATOM 1678 N N . GLN A 1 216 ? -1.198 -4.582 -12.243 1.00 96.38 216 GLN A N 1
ATOM 1679 C CA . GLN A 1 216 ? -1.289 -5.305 -10.977 1.00 96.38 216 GLN A CA 1
ATOM 1680 C C . GLN A 1 216 ? -2.015 -6.651 -11.145 1.00 96.38 216 GLN A C 1
ATOM 1682 O O . GLN A 1 216 ? -1.479 -7.674 -10.728 1.00 96.38 216 GLN A O 1
ATOM 1687 N N . ALA A 1 217 ? -3.156 -6.687 -11.841 1.00 96.94 217 ALA A N 1
ATOM 1688 C CA . ALA A 1 217 ? -3.895 -7.928 -12.103 1.00 96.94 217 ALA A CA 1
ATOM 1689 C C . ALA A 1 217 ? -3.065 -8.961 -12.897 1.00 96.94 217 ALA A C 1
ATOM 1691 O O . ALA A 1 217 ? -3.060 -10.154 -12.582 1.00 96.94 217 ALA A O 1
ATOM 1692 N N . VAL A 1 218 ? -2.294 -8.508 -13.893 1.00 98.12 218 VAL A N 1
ATOM 1693 C CA . VAL A 1 218 ? -1.334 -9.353 -14.626 1.00 98.12 218 VAL A CA 1
ATOM 1694 C C . VAL A 1 218 ? -0.243 -9.880 -13.690 1.00 98.12 218 VAL A C 1
ATOM 1696 O O . VAL A 1 218 ? 0.112 -11.057 -13.742 1.00 98.12 218 VAL A O 1
ATOM 1699 N N . THR A 1 219 ? 0.281 -9.028 -12.806 1.00 98.00 219 THR A N 1
ATOM 1700 C CA . THR A 1 219 ? 1.303 -9.416 -11.821 1.00 98.00 219 THR A CA 1
ATOM 1701 C C . THR A 1 219 ? 0.780 -10.489 -10.865 1.00 98.00 219 THR A C 1
ATOM 1703 O O . THR A 1 219 ? 1.484 -11.457 -10.578 1.00 98.00 219 THR A O 1
ATOM 1706 N N . GLU A 1 220 ? -0.457 -10.354 -10.394 1.00 96.25 220 GLU A N 1
ATOM 1707 C CA . GLU A 1 220 ? -1.113 -11.341 -9.533 1.00 96.25 220 GLU A CA 1
ATOM 1708 C C . GLU A 1 220 ? -1.361 -12.661 -10.263 1.00 96.25 220 GLU A C 1
ATOM 1710 O O . GLU A 1 220 ? -1.067 -13.721 -9.712 1.00 96.25 220 GLU A O 1
ATOM 1715 N N . SER A 1 221 ? -1.786 -12.609 -11.527 1.00 97.25 221 SER A N 1
ATOM 1716 C CA . SER A 1 221 ? -1.966 -13.800 -12.370 1.00 97.25 221 SER A CA 1
ATOM 1717 C C . SER A 1 221 ? -0.656 -14.582 -12.540 1.00 97.25 221 SER A C 1
ATOM 1719 O O . SER A 1 221 ? -0.629 -15.807 -12.409 1.00 97.25 221 SER A O 1
ATOM 1721 N N . LEU A 1 222 ? 0.463 -13.876 -12.741 1.00 96.88 222 LEU A N 1
ATOM 1722 C CA . LEU A 1 222 ? 1.797 -14.480 -12.799 1.00 96.88 222 LEU A CA 1
ATOM 1723 C C . LEU A 1 222 ? 2.187 -15.134 -11.466 1.00 96.88 222 LEU A C 1
ATOM 1725 O O . LEU A 1 222 ? 2.655 -16.276 -11.444 1.00 96.88 222 LEU A O 1
ATOM 1729 N N . ARG A 1 223 ? 1.957 -14.442 -10.344 1.00 95.38 223 ARG A N 1
ATOM 1730 C CA . ARG A 1 223 ? 2.246 -14.962 -8.996 1.00 95.38 223 ARG A CA 1
ATOM 1731 C C . ARG A 1 223 ? 1.436 -16.210 -8.671 1.00 95.38 223 ARG A C 1
ATOM 1733 O O . ARG A 1 223 ? 1.990 -17.153 -8.115 1.00 95.38 223 ARG A O 1
ATOM 1740 N N . GLN A 1 224 ? 0.164 -16.256 -9.066 1.00 95.00 224 GLN A N 1
ATOM 1741 C CA . GLN A 1 224 ? -0.697 -17.432 -8.893 1.00 95.00 224 GLN A CA 1
ATOM 1742 C C . GLN A 1 224 ? -0.179 -18.662 -9.656 1.00 95.00 224 GLN A C 1
ATOM 1744 O O . GLN A 1 224 ? -0.397 -19.790 -9.220 1.00 95.00 224 GLN A O 1
ATOM 1749 N N . LYS A 1 225 ? 0.556 -18.465 -10.759 1.00 95.06 225 LYS A N 1
ATOM 1750 C CA . LYS A 1 225 ? 1.260 -19.536 -11.488 1.00 95.06 225 LYS A CA 1
ATOM 1751 C C . LYS A 1 225 ? 2.662 -19.840 -10.939 1.00 95.06 225 LYS A C 1
ATOM 1753 O O . LYS A 1 225 ? 3.405 -20.598 -11.556 1.00 95.06 225 LYS A O 1
ATOM 1758 N N . GLY A 1 226 ? 3.039 -19.266 -9.796 1.00 92.81 226 GLY A N 1
ATOM 1759 C CA . GLY A 1 226 ? 4.335 -19.485 -9.148 1.00 92.81 226 GLY A CA 1
ATOM 1760 C C . GLY A 1 226 ? 5.485 -18.651 -9.720 1.00 92.81 226 GLY A C 1
ATOM 1761 O O . GLY A 1 226 ? 6.635 -18.846 -9.325 1.00 92.81 226 GLY A O 1
ATOM 1762 N N . VAL A 1 227 ? 5.210 -17.705 -10.624 1.00 95.12 227 VAL A N 1
ATOM 1763 C CA . VAL A 1 227 ? 6.236 -16.817 -11.180 1.00 95.12 227 VAL A CA 1
ATOM 1764 C C . VAL A 1 227 ? 6.544 -15.701 -10.182 1.00 95.12 227 VAL A C 1
ATOM 1766 O O . VAL A 1 227 ? 5.651 -14.985 -9.722 1.00 95.12 227 VAL A O 1
ATOM 1769 N N . ARG A 1 228 ? 7.830 -15.490 -9.875 1.00 95.00 228 ARG A N 1
ATOM 1770 C CA . ARG A 1 228 ? 8.282 -14.344 -9.070 1.00 95.00 228 ARG A CA 1
ATOM 1771 C C . ARG A 1 228 ? 8.132 -13.054 -9.880 1.00 95.00 228 ARG A C 1
ATOM 1773 O O . ARG A 1 228 ? 9.059 -12.658 -10.582 1.00 95.00 228 ARG A O 1
ATOM 1780 N N . ALA A 1 229 ? 6.973 -12.410 -9.803 1.00 96.88 229 ALA A N 1
ATOM 1781 C CA . ALA A 1 229 ? 6.671 -11.190 -10.550 1.00 96.88 229 ALA A CA 1
ATOM 1782 C C . ALA A 1 229 ? 6.529 -9.956 -9.644 1.00 96.88 229 ALA A C 1
ATOM 1784 O O . ALA A 1 229 ? 6.100 -10.069 -8.492 1.00 96.88 229 ALA A O 1
ATOM 1785 N N . LYS A 1 230 ? 6.850 -8.770 -10.173 1.00 96.88 230 LYS A N 1
ATOM 1786 C CA . LYS A 1 230 ? 6.555 -7.460 -9.562 1.00 96.88 230 LYS A CA 1
ATOM 1787 C C . LYS A 1 230 ? 6.000 -6.487 -10.591 1.00 96.88 230 LYS A C 1
ATOM 1789 O O . LYS A 1 230 ? 6.389 -6.554 -11.752 1.00 96.88 230 LYS A O 1
ATOM 1794 N N . ALA A 1 231 ? 5.172 -5.550 -10.147 1.00 97.12 231 ALA A N 1
ATOM 1795 C CA . ALA A 1 231 ? 4.733 -4.432 -10.969 1.00 97.12 231 ALA A CA 1
ATOM 1796 C C . ALA A 1 231 ? 5.643 -3.212 -10.753 1.00 97.12 231 ALA A C 1
ATOM 1798 O O . ALA A 1 231 ? 5.936 -2.845 -9.617 1.00 97.12 231 ALA A O 1
ATOM 1799 N N . ASP A 1 232 ? 6.057 -2.561 -11.837 1.00 97.19 232 ASP A N 1
ATOM 1800 C CA . ASP A 1 232 ? 6.603 -1.207 -11.814 1.00 97.19 232 ASP A CA 1
ATOM 1801 C C . ASP A 1 232 ? 5.526 -0.222 -12.272 1.00 97.19 232 ASP A C 1
ATOM 1803 O O . ASP A 1 232 ? 5.289 -0.020 -13.471 1.00 97.19 232 ASP A O 1
ATOM 1807 N N . LEU A 1 233 ? 4.881 0.376 -11.274 1.00 96.12 233 LEU A N 1
ATOM 1808 C CA . LEU A 1 233 ? 3.774 1.314 -11.428 1.00 96.12 233 LEU A CA 1
ATOM 1809 C C . LEU A 1 233 ? 4.219 2.774 -11.283 1.00 96.12 233 LEU A C 1
ATOM 1811 O O . LEU A 1 233 ? 3.380 3.662 -11.170 1.00 96.12 233 LEU A O 1
ATOM 1815 N N . ARG A 1 234 ? 5.532 3.041 -11.272 1.00 94.75 234 ARG A N 1
ATOM 1816 C CA . ARG A 1 234 ? 6.053 4.402 -11.118 1.00 94.75 234 ARG A CA 1
ATOM 1817 C C . ARG A 1 234 ? 5.609 5.272 -12.293 1.00 94.75 234 ARG A C 1
ATOM 1819 O O . ARG A 1 234 ? 5.672 4.843 -13.456 1.00 94.75 234 ARG A O 1
ATOM 1826 N N . ASN A 1 235 ? 5.241 6.515 -11.988 1.00 91.25 235 ASN A N 1
ATOM 1827 C CA . ASN A 1 235 ? 4.920 7.537 -12.982 1.00 91.25 235 ASN A CA 1
ATOM 1828 C C . ASN A 1 235 ? 6.205 8.077 -13.631 1.00 91.25 235 ASN A C 1
ATOM 1830 O O . ASN A 1 235 ? 6.683 9.176 -13.353 1.00 91.25 235 ASN A O 1
ATOM 1834 N N . GLU A 1 236 ? 6.803 7.237 -14.469 1.00 92.56 236 GLU A N 1
ATOM 1835 C CA . GLU A 1 236 ? 8.029 7.501 -15.205 1.00 92.56 236 GLU A CA 1
ATOM 1836 C C . GLU A 1 236 ? 7.904 7.007 -16.645 1.00 92.56 236 GLU A C 1
ATOM 1838 O O . GLU A 1 236 ? 7.117 6.115 -16.970 1.00 92.56 236 GLU A O 1
ATOM 1843 N N . LYS A 1 237 ? 8.744 7.552 -17.530 1.00 92.75 237 LYS A N 1
ATOM 1844 C CA . LYS A 1 237 ? 8.773 7.142 -18.938 1.00 92.75 237 LYS A CA 1
ATOM 1845 C C . LYS A 1 237 ? 9.048 5.641 -19.044 1.00 92.75 237 LYS A C 1
ATOM 1847 O O . LYS A 1 237 ? 10.085 5.166 -18.588 1.00 92.75 237 LYS A O 1
ATOM 1852 N N . VAL A 1 238 ? 8.194 4.911 -19.762 1.00 94.19 238 VAL A N 1
ATOM 1853 C CA . VAL A 1 238 ? 8.321 3.453 -19.952 1.00 94.19 238 VAL A CA 1
ATOM 1854 C C . VAL A 1 238 ? 9.715 3.013 -20.427 1.00 94.19 238 VAL A C 1
ATOM 1856 O O . VAL A 1 238 ? 10.245 2.020 -19.944 1.00 94.19 238 VAL A O 1
ATOM 1859 N N . ARG A 1 239 ? 10.372 3.784 -21.310 1.00 93.50 239 ARG A N 1
ATOM 1860 C CA . ARG A 1 239 ? 11.741 3.486 -21.779 1.00 93.50 239 ARG A CA 1
ATOM 1861 C C . ARG A 1 239 ? 12.768 3.491 -20.645 1.00 93.50 239 ARG A C 1
ATOM 1863 O O . ARG A 1 239 ? 13.701 2.696 -20.680 1.00 93.50 239 ARG A O 1
ATOM 1870 N N . TYR A 1 240 ? 12.604 4.381 -19.667 1.00 94.38 240 TYR A N 1
ATOM 1871 C CA . TYR A 1 240 ? 13.464 4.440 -18.487 1.00 94.38 240 TYR A CA 1
ATOM 1872 C C . TYR A 1 240 ? 13.259 3.200 -17.612 1.00 94.38 240 TYR A C 1
ATOM 1874 O O . TYR A 1 240 ? 14.234 2.512 -17.314 1.00 94.38 240 TYR A O 1
ATOM 1882 N N . LYS A 1 241 ? 11.997 2.856 -17.321 1.00 95.31 241 LYS A N 1
ATOM 1883 C CA . LYS A 1 241 ? 11.624 1.648 -16.567 1.00 95.31 241 LYS A CA 1
ATOM 1884 C C . LYS A 1 241 ? 12.175 0.377 -17.218 1.00 95.31 241 LYS A C 1
ATOM 1886 O O . LYS A 1 241 ? 12.855 -0.405 -16.563 1.00 95.31 241 LYS A O 1
ATOM 1891 N N . ILE A 1 242 ? 11.976 0.220 -18.530 1.00 94.94 242 ILE A N 1
ATOM 1892 C CA . ILE A 1 242 ? 12.501 -0.919 -19.299 1.00 94.94 242 ILE A CA 1
ATOM 1893 C C . ILE A 1 242 ? 14.026 -1.001 -19.190 1.00 94.94 242 ILE A C 1
ATOM 1895 O O . ILE A 1 242 ? 14.546 -2.061 -18.866 1.00 94.94 242 ILE A O 1
ATOM 1899 N N . ARG A 1 243 ? 14.744 0.108 -19.424 1.00 94.69 243 ARG A N 1
ATOM 1900 C CA . ARG A 1 243 ? 16.216 0.135 -19.372 1.00 94.69 243 ARG A CA 1
ATOM 1901 C C . ARG A 1 243 ? 16.763 -0.217 -17.988 1.00 94.69 243 ARG A C 1
ATOM 1903 O O . ARG A 1 243 ? 17.830 -0.815 -17.901 1.00 94.69 243 ARG A O 1
ATOM 1910 N N . GLN A 1 244 ? 16.082 0.209 -16.925 1.00 93.75 244 GLN A N 1
ATOM 1911 C CA . GLN A 1 244 ? 16.472 -0.101 -15.551 1.00 93.75 244 GLN A CA 1
ATOM 1912 C C . GLN A 1 244 ? 16.283 -1.597 -15.265 1.00 93.75 244 GLN A C 1
ATOM 1914 O O . GLN A 1 244 ? 17.217 -2.261 -14.824 1.00 93.75 244 GLN A O 1
ATOM 1919 N N . HIS A 1 245 ? 15.103 -2.142 -15.564 1.00 95.81 245 HIS A N 1
ATOM 1920 C CA . HIS A 1 245 ? 14.775 -3.534 -15.239 1.00 95.81 245 HIS A CA 1
ATOM 1921 C C . HIS A 1 245 ? 15.449 -4.553 -16.158 1.00 95.81 245 HIS A C 1
ATOM 1923 O O . HIS A 1 245 ? 15.794 -5.638 -15.707 1.00 95.81 245 HIS A O 1
ATOM 1929 N N . SER A 1 246 ? 15.756 -4.211 -17.411 1.00 94.38 246 SER A N 1
ATOM 1930 C CA . SER A 1 246 ? 16.517 -5.097 -18.306 1.00 94.38 246 SER A CA 1
ATOM 1931 C C . SER A 1 246 ? 17.934 -5.409 -17.802 1.00 94.38 246 SER A C 1
ATOM 1933 O O . SER A 1 246 ? 18.607 -6.284 -18.339 1.00 94.38 246 SER A O 1
ATOM 1935 N N . GLN A 1 247 ? 18.421 -4.691 -16.789 1.00 93.12 247 GLN A N 1
ATOM 1936 C CA . GLN A 1 247 ? 19.704 -4.976 -16.144 1.00 93.12 247 GLN A CA 1
ATOM 1937 C C . GLN A 1 247 ? 19.572 -5.973 -14.988 1.00 93.12 247 GLN A C 1
ATOM 1939 O O . GLN A 1 247 ? 20.568 -6.574 -14.595 1.00 93.12 247 GLN A O 1
ATOM 1944 N N . THR A 1 248 ? 18.368 -6.146 -14.442 1.00 92.75 248 THR A N 1
ATOM 1945 C CA . THR A 1 248 ? 18.142 -6.849 -13.173 1.00 92.75 248 THR A CA 1
ATOM 1946 C C . THR A 1 248 ? 17.250 -8.074 -13.303 1.00 92.75 248 THR A C 1
ATOM 1948 O O . THR A 1 248 ? 17.376 -8.978 -12.480 1.00 92.75 248 THR A O 1
ATOM 1951 N N . VAL A 1 249 ? 16.378 -8.138 -14.316 1.00 95.06 249 VAL A N 1
ATOM 1952 C CA . VAL A 1 249 ? 15.420 -9.240 -14.476 1.00 95.06 249 VAL A CA 1
ATOM 1953 C C . VAL A 1 249 ? 15.495 -9.889 -15.856 1.00 95.06 249 VAL A C 1
ATOM 1955 O O . VAL A 1 249 ? 15.743 -9.188 -16.837 1.00 95.06 249 VAL A O 1
ATOM 1958 N N . PRO A 1 250 ? 15.272 -11.213 -15.964 1.00 95.12 250 PRO A N 1
ATOM 1959 C CA . PRO A 1 250 ? 15.245 -11.931 -17.239 1.00 95.12 250 PRO A CA 1
ATOM 1960 C C . PRO A 1 250 ? 14.186 -11.437 -18.227 1.00 95.12 250 PRO A C 1
ATOM 1962 O O . PRO A 1 250 ? 14.476 -11.342 -19.423 1.00 95.12 250 PRO A O 1
ATOM 1965 N N . TYR A 1 251 ? 12.987 -11.111 -17.733 1.00 96.69 251 TYR A N 1
ATOM 1966 C CA . TYR A 1 251 ? 11.838 -10.781 -18.570 1.00 96.69 251 TYR A CA 1
ATOM 1967 C C . TYR A 1 251 ? 11.109 -9.527 -18.101 1.00 96.69 251 TYR A C 1
ATOM 1969 O O . TYR A 1 251 ? 10.958 -9.257 -16.908 1.00 96.69 251 TYR A O 1
ATOM 1977 N N . LEU A 1 252 ? 10.599 -8.781 -19.075 1.00 97.38 252 LEU A N 1
ATOM 1978 C CA . LEU A 1 252 ? 9.712 -7.653 -18.863 1.00 97.38 252 LEU A CA 1
ATOM 1979 C C . LEU A 1 252 ? 8.388 -7.911 -19.573 1.00 97.38 252 LEU A C 1
ATOM 1981 O O . LEU A 1 252 ? 8.358 -8.373 -20.713 1.00 97.38 252 LEU A O 1
ATOM 1985 N N . VAL A 1 253 ? 7.297 -7.558 -18.907 1.00 97.88 253 VAL A N 1
ATOM 1986 C CA . VAL A 1 253 ? 5.940 -7.614 -19.450 1.00 97.88 253 VAL A CA 1
ATOM 1987 C C . VAL A 1 253 ? 5.435 -6.182 -19.537 1.00 97.88 253 VAL A C 1
ATOM 1989 O O . VAL A 1 253 ? 5.246 -5.527 -18.521 1.00 97.88 253 VAL A O 1
ATOM 1992 N N . VAL A 1 254 ? 5.263 -5.653 -20.742 1.00 97.00 254 VAL A N 1
ATOM 1993 C CA . VAL A 1 254 ? 4.838 -4.266 -20.955 1.00 97.00 254 VAL A CA 1
ATOM 1994 C C . VAL A 1 254 ? 3.330 -4.220 -21.151 1.00 97.00 254 VAL A C 1
ATOM 1996 O O . VAL A 1 254 ? 2.777 -4.974 -21.952 1.00 97.00 254 VAL A O 1
ATOM 1999 N N . VAL A 1 255 ? 2.687 -3.304 -20.431 1.00 97.19 255 VAL A N 1
ATOM 2000 C CA . VAL A 1 255 ? 1.244 -3.071 -20.464 1.00 97.19 255 VAL A CA 1
ATOM 2001 C C . VAL A 1 255 ? 0.960 -1.624 -20.851 1.00 97.19 255 VAL A C 1
ATOM 2003 O O . VAL A 1 255 ? 1.253 -0.703 -20.083 1.00 97.19 255 VAL A O 1
ATOM 2006 N N . GLY A 1 256 ? 0.334 -1.431 -22.009 1.00 96.31 256 GLY A N 1
ATOM 2007 C CA . GLY A 1 256 ? -0.256 -0.170 -22.438 1.00 96.31 256 GLY A CA 1
ATOM 2008 C C . GLY A 1 256 ? -1.779 -0.225 -22.539 1.00 96.31 256 GLY A C 1
ATOM 2009 O O . GLY A 1 256 ? -2.433 -1.185 -22.135 1.00 96.31 256 GLY A O 1
ATOM 2010 N N . GLU A 1 257 ? -2.351 0.829 -23.115 1.00 96.69 257 GLU A N 1
ATOM 2011 C CA . GLU A 1 257 ? -3.794 0.942 -23.353 1.00 96.69 257 GLU A CA 1
ATOM 2012 C C . GLU A 1 257 ? -4.327 -0.171 -24.270 1.00 96.69 257 GLU A C 1
ATOM 2014 O O . GLU A 1 257 ? -5.395 -0.723 -24.017 1.00 96.69 257 GLU A O 1
ATOM 2019 N N . LYS A 1 258 ? -3.564 -0.546 -25.308 1.00 96.81 258 LYS A N 1
ATOM 2020 C CA . LYS A 1 258 ? -3.953 -1.612 -26.248 1.00 96.81 258 LYS A CA 1
ATOM 2021 C C . LYS A 1 258 ? -3.960 -2.981 -25.574 1.00 96.81 258 LYS A C 1
ATOM 2023 O O . LYS A 1 258 ? -4.895 -3.744 -25.783 1.00 96.81 258 LYS A O 1
ATOM 2028 N N . GLU A 1 259 ? -2.932 -3.265 -24.778 1.00 97.44 259 GLU A N 1
ATOM 2029 C CA . GLU A 1 259 ? -2.807 -4.481 -23.972 1.00 97.44 259 GLU A CA 1
ATOM 2030 C C . GLU A 1 259 ? -3.985 -4.619 -23.003 1.00 97.44 259 GLU A C 1
ATOM 2032 O O . GLU A 1 259 ? -4.652 -5.651 -22.997 1.00 97.44 259 GLU A O 1
ATOM 2037 N N . GLN A 1 260 ? -4.299 -3.552 -22.259 1.00 97.50 260 GLN A N 1
ATOM 2038 C CA . GLN A 1 260 ? -5.433 -3.532 -21.335 1.00 97.50 260 GLN A CA 1
ATOM 2039 C C . GLN A 1 260 ? -6.773 -3.729 -22.056 1.00 97.50 260 GLN A C 1
ATOM 2041 O O . GLN A 1 260 ? -7.582 -4.545 -21.624 1.00 97.50 260 GLN A O 1
ATOM 2046 N N . ALA A 1 261 ? -7.017 -3.004 -23.152 1.00 97.06 261 ALA A N 1
ATOM 2047 C CA . ALA A 1 261 ? -8.273 -3.103 -23.896 1.00 97.06 261 ALA A CA 1
ATOM 2048 C C . ALA A 1 261 ? -8.462 -4.473 -24.568 1.00 97.06 261 ALA A C 1
ATOM 2050 O O . ALA A 1 261 ? -9.591 -4.919 -24.750 1.00 97.06 261 ALA A O 1
ATOM 2051 N N . GLY A 1 262 ? -7.364 -5.127 -24.954 1.00 96.56 262 GLY A N 1
ATOM 2052 C CA . GLY A 1 262 ? -7.386 -6.414 -25.641 1.00 96.56 262 GLY A CA 1
ATOM 2053 C C . GLY A 1 262 ? -7.179 -7.637 -24.749 1.00 96.56 262 GLY A C 1
ATOM 2054 O O . GLY A 1 262 ? -7.175 -8.742 -25.284 1.00 96.56 262 GLY A O 1
ATOM 2055 N N . GLY A 1 263 ? -6.963 -7.475 -23.439 1.00 96.56 263 GLY A N 1
ATOM 2056 C CA . GLY A 1 263 ? -6.705 -8.600 -22.531 1.00 96.56 263 GLY A CA 1
ATOM 2057 C C . GLY A 1 263 ? -5.413 -9.366 -22.852 1.00 96.56 263 GLY A C 1
ATOM 2058 O O . GLY A 1 263 ? -5.349 -10.586 -22.705 1.00 96.56 263 GLY A O 1
ATOM 2059 N N . PHE A 1 264 ? -4.384 -8.672 -23.340 1.00 97.75 264 PHE A N 1
ATOM 2060 C CA . PHE A 1 264 ? -3.087 -9.268 -23.667 1.00 97.75 264 PHE A CA 1
ATOM 2061 C C . PHE A 1 264 ? -1.934 -8.474 -23.046 1.00 97.75 264 PHE A C 1
ATOM 2063 O O . PHE A 1 264 ? -2.139 -7.440 -22.411 1.00 97.75 264 PHE A O 1
ATOM 2070 N N . VAL A 1 265 ? -0.709 -8.967 -23.205 1.00 97.94 265 VAL A N 1
ATOM 2071 C CA . VAL A 1 265 ? 0.532 -8.320 -22.767 1.00 97.94 265 VAL A CA 1
ATOM 2072 C C . VAL A 1 265 ? 1.606 -8.417 -23.843 1.00 97.94 265 VAL A C 1
ATOM 2074 O O . VAL A 1 265 ? 1.552 -9.306 -24.692 1.00 97.94 265 VAL A O 1
ATOM 2077 N N . SER A 1 266 ? 2.597 -7.526 -23.796 1.00 97.12 266 SER A N 1
ATOM 2078 C CA . SER A 1 266 ? 3.781 -7.589 -24.663 1.00 97.12 266 SER A CA 1
ATOM 2079 C C . SER A 1 266 ? 4.990 -8.083 -23.864 1.00 97.12 266 SER A C 1
ATOM 2081 O O . SER A 1 266 ? 5.398 -7.426 -22.904 1.00 97.12 266 SER A O 1
ATOM 2083 N N . VAL A 1 267 ? 5.563 -9.232 -24.230 1.00 96.50 267 VAL A N 1
ATOM 2084 C CA . VAL A 1 267 ? 6.623 -9.895 -23.447 1.00 96.50 267 VAL A CA 1
ATOM 2085 C C . VAL A 1 267 ? 7.984 -9.715 -24.108 1.00 96.50 267 VAL A C 1
ATOM 2087 O O . VAL A 1 267 ? 8.133 -9.892 -25.314 1.00 96.50 267 VAL A O 1
ATOM 2090 N N . ARG A 1 268 ? 8.999 -9.360 -23.316 1.00 94.94 268 ARG A N 1
ATOM 2091 C CA . ARG A 1 268 ? 10.348 -9.064 -23.810 1.00 94.94 268 ARG A CA 1
ATOM 2092 C C . ARG A 1 268 ? 11.421 -9.656 -22.912 1.00 94.94 268 ARG A C 1
ATOM 2094 O O . ARG A 1 268 ? 11.249 -9.708 -21.695 1.00 94.94 268 ARG A O 1
ATOM 2101 N N . SER A 1 269 ? 12.548 -10.048 -23.496 1.00 94.12 269 SER A N 1
ATOM 2102 C CA . SER A 1 269 ? 13.732 -10.440 -22.732 1.00 94.12 269 SER A CA 1
ATOM 2103 C C . SER A 1 269 ? 14.534 -9.221 -22.274 1.00 94.12 269 SER A C 1
ATOM 2105 O O . SER A 1 269 ? 14.438 -8.117 -22.822 1.00 94.12 269 SER A O 1
ATOM 2107 N N . ARG A 1 270 ? 15.432 -9.453 -21.319 1.00 92.81 270 ARG A N 1
ATOM 2108 C CA . ARG A 1 270 ? 16.437 -8.481 -20.880 1.00 92.81 270 ARG A CA 1
ATOM 2109 C C . ARG A 1 270 ? 17.408 -8.037 -21.982 1.00 92.81 270 ARG A C 1
ATOM 2111 O O . ARG A 1 270 ? 17.976 -6.955 -21.888 1.00 92.81 270 ARG A O 1
ATOM 2118 N N . THR A 1 271 ? 17.616 -8.858 -23.018 1.00 91.00 271 THR A N 1
ATOM 2119 C CA . THR A 1 271 ? 18.487 -8.533 -24.166 1.00 91.00 271 THR A CA 1
ATOM 2120 C C . THR A 1 271 ? 17.757 -7.732 -25.245 1.00 91.00 271 THR A C 1
ATOM 2122 O O . THR A 1 271 ? 18.378 -7.298 -26.213 1.00 91.00 271 THR A O 1
ATOM 2125 N N . GLY A 1 272 ? 16.456 -7.486 -25.065 1.00 86.75 272 GLY A N 1
ATOM 2126 C CA . GLY A 1 272 ? 15.630 -6.705 -25.978 1.00 86.75 272 GLY A CA 1
ATOM 2127 C C . GLY A 1 272 ? 14.877 -7.535 -27.014 1.00 86.75 272 GLY A C 1
ATOM 2128 O O . GLY A 1 272 ? 14.098 -6.934 -27.761 1.00 86.75 272 GLY A O 1
ATOM 2129 N N . GLU A 1 273 ? 15.062 -8.862 -27.020 1.00 92.56 273 GLU A N 1
ATOM 2130 C CA . GLU A 1 273 ? 14.265 -9.804 -27.814 1.00 92.56 273 GLU A CA 1
ATOM 2131 C C . GLU A 1 273 ? 12.781 -9.614 -27.493 1.00 92.56 273 GLU A C 1
ATOM 2133 O O . GLU A 1 273 ? 12.389 -9.494 -26.328 1.00 92.56 273 GLU A O 1
ATOM 2138 N N . ASP A 1 274 ? 11.974 -9.512 -28.541 1.00 92.31 274 ASP A N 1
ATOM 2139 C CA . ASP A 1 274 ? 10.538 -9.293 -28.451 1.00 92.31 274 ASP A CA 1
ATOM 2140 C C . ASP A 1 274 ? 9.827 -10.612 -28.752 1.00 92.31 274 ASP A C 1
ATOM 2142 O O . ASP A 1 274 ? 9.914 -11.127 -29.867 1.00 92.31 274 ASP A O 1
ATOM 2146 N N . PHE A 1 275 ? 9.139 -11.160 -27.750 1.00 92.00 275 PHE A N 1
ATOM 2147 C CA . PHE A 1 275 ? 8.344 -12.381 -27.888 1.00 92.00 275 PHE A CA 1
ATOM 2148 C C . PHE A 1 275 ? 6.911 -12.081 -28.352 1.00 92.00 275 PHE A C 1
ATOM 2150 O O . PHE A 1 275 ? 6.092 -12.989 -28.492 1.00 92.00 275 PHE A O 1
ATOM 2157 N N . GLY A 1 276 ? 6.610 -10.809 -28.625 1.00 90.06 276 GLY A N 1
ATOM 2158 C CA . GLY A 1 276 ? 5.350 -10.356 -29.176 1.00 90.06 276 GLY A CA 1
ATOM 2159 C C . GLY A 1 276 ? 4.232 -10.256 -28.145 1.00 90.06 276 GLY A C 1
ATOM 2160 O O . GLY A 1 276 ? 4.440 -10.166 -26.931 1.00 90.06 276 GLY A O 1
ATOM 2161 N N . ARG A 1 277 ? 3.007 -10.222 -28.676 1.00 95.31 277 ARG A N 1
ATOM 2162 C CA . ARG A 1 277 ? 1.774 -10.099 -27.897 1.00 95.31 277 ARG A CA 1
ATOM 2163 C C . ARG A 1 277 ? 1.240 -11.474 -27.539 1.00 95.31 277 ARG A C 1
ATOM 2165 O O . ARG A 1 277 ? 1.063 -12.313 -28.418 1.00 95.31 277 ARG A O 1
ATOM 2172 N N . MET A 1 278 ? 0.921 -11.667 -26.269 1.00 96.19 278 MET A N 1
ATOM 2173 C CA . MET A 1 278 ? 0.361 -12.908 -25.743 1.00 96.19 278 MET A CA 1
ATOM 2174 C C . MET A 1 278 ? -0.862 -12.587 -24.890 1.00 96.19 278 MET A C 1
ATOM 2176 O O . MET A 1 278 ? -0.830 -11.624 -24.126 1.00 96.19 278 MET A O 1
ATOM 2180 N N . ALA A 1 279 ? -1.921 -13.396 -24.983 1.00 97.50 279 ALA A N 1
ATOM 2181 C CA . ALA A 1 279 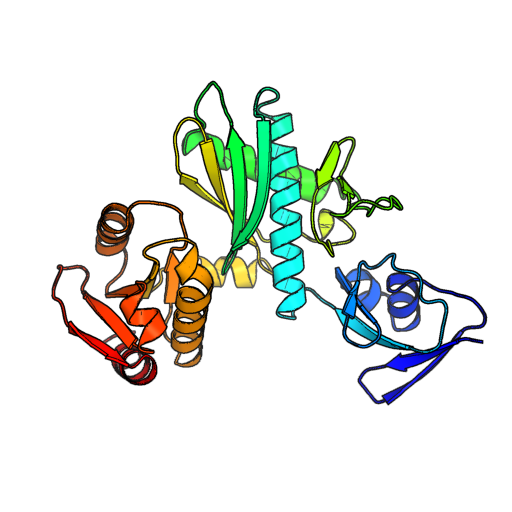? -2.990 -13.365 -23.983 1.00 97.50 279 ALA A CA 1
ATOM 2182 C C . ALA A 1 279 ? -2.387 -13.546 -22.579 1.00 97.50 279 ALA A C 1
ATOM 2184 O O . ALA A 1 279 ? -1.364 -14.226 -22.437 1.00 97.50 279 ALA A O 1
ATOM 2185 N N . VAL A 1 280 ? -2.993 -12.940 -21.555 1.00 96.62 280 VAL A N 1
ATOM 2186 C CA . VAL A 1 280 ? -2.444 -12.955 -20.186 1.00 96.62 280 VAL A CA 1
ATOM 2187 C C . VAL A 1 280 ? -2.198 -14.387 -19.711 1.00 96.62 280 VAL A C 1
ATOM 2189 O O . VAL A 1 280 ? -1.116 -14.693 -19.211 1.00 96.62 280 VAL A O 1
ATOM 2192 N N . GLU A 1 281 ? -3.148 -15.286 -19.945 1.00 95.75 281 GLU A N 1
ATOM 2193 C CA . GLU A 1 281 ? -3.061 -16.697 -19.570 1.00 95.75 281 GLU A CA 1
ATOM 2194 C C . GLU A 1 281 ? -1.889 -17.391 -20.275 1.00 95.75 281 GLU A C 1
ATOM 2196 O O . GLU A 1 281 ? -1.080 -18.052 -19.624 1.00 95.75 281 GLU A O 1
ATOM 2201 N N . ALA A 1 282 ? -1.742 -17.174 -21.586 1.00 96.06 282 ALA A N 1
ATOM 2202 C CA . ALA A 1 282 ? -0.661 -17.753 -22.381 1.00 96.06 282 ALA A CA 1
ATOM 2203 C C . ALA A 1 282 ? 0.720 -17.236 -21.941 1.00 96.06 282 ALA A C 1
ATOM 2205 O O . ALA A 1 282 ? 1.683 -18.002 -21.890 1.00 96.06 282 ALA A O 1
ATOM 2206 N N . ALA A 1 283 ? 0.822 -15.950 -21.591 1.00 95.81 283 ALA A N 1
ATOM 2207 C CA . ALA A 1 283 ? 2.044 -15.377 -21.037 1.00 95.81 283 ALA A CA 1
ATOM 2208 C C . ALA A 1 283 ? 2.391 -16.014 -19.685 1.00 95.81 283 ALA A C 1
ATOM 2210 O O . ALA A 1 283 ? 3.550 -16.356 -19.447 1.00 95.81 283 ALA A O 1
ATOM 2211 N N . CYS A 1 284 ? 1.393 -16.219 -18.820 1.00 95.00 284 CYS A N 1
ATOM 2212 C CA . CYS A 1 284 ? 1.600 -16.850 -17.522 1.00 95.00 284 CYS A CA 1
ATOM 2213 C C . CYS A 1 284 ? 2.069 -18.304 -17.661 1.00 95.00 284 CYS A C 1
ATOM 2215 O O . CYS A 1 284 ? 3.026 -18.690 -16.998 1.00 95.00 284 CYS A O 1
ATOM 2217 N N . GLU A 1 285 ? 1.452 -19.086 -18.551 1.00 94.31 285 GLU A N 1
ATOM 2218 C CA . GLU A 1 285 ? 1.865 -20.467 -18.835 1.00 94.31 285 GLU A CA 1
ATOM 2219 C C . GLU A 1 285 ? 3.270 -20.561 -19.426 1.00 94.31 285 GLU A C 1
ATOM 2221 O O . GLU A 1 285 ? 4.009 -21.501 -19.135 1.00 94.31 285 GLU A O 1
ATOM 2226 N N . TRP A 1 286 ? 3.643 -19.612 -20.285 1.00 93.81 286 TRP A N 1
ATOM 2227 C CA . TRP A 1 286 ? 4.964 -19.584 -20.902 1.00 93.81 286 TRP A CA 1
ATOM 2228 C C . TRP A 1 286 ? 6.055 -19.228 -19.885 1.00 93.81 286 TRP A C 1
ATOM 2230 O O . TRP A 1 286 ? 7.062 -19.933 -19.797 1.00 93.81 286 TRP A O 1
ATOM 2240 N N . LEU A 1 287 ? 5.824 -18.195 -19.069 1.00 94.06 287 LEU A N 1
ATOM 2241 C CA . LEU A 1 287 ? 6.759 -17.734 -18.037 1.00 94.06 287 LEU A CA 1
ATOM 2242 C C . LEU A 1 287 ? 6.875 -18.703 -16.853 1.00 94.06 287 LEU A C 1
ATOM 2244 O O . LEU A 1 287 ? 7.875 -18.666 -16.142 1.00 94.06 287 LEU A O 1
ATOM 2248 N N . SER A 1 288 ? 5.893 -19.586 -16.645 1.00 92.69 288 SER A N 1
ATOM 2249 C CA . SER A 1 288 ? 5.931 -20.594 -15.581 1.00 92.69 288 SER A CA 1
ATOM 2250 C C . SER A 1 288 ? 6.642 -21.900 -15.973 1.00 92.69 288 SER A C 1
ATOM 2252 O O . SER A 1 288 ? 6.617 -22.867 -15.210 1.00 92.69 288 SER A O 1
ATOM 2254 N N . ARG A 1 289 ? 7.231 -22.001 -17.172 1.00 90.56 289 ARG A N 1
ATOM 2255 C CA . ARG A 1 289 ? 7.873 -23.248 -17.623 1.00 90.56 289 ARG A CA 1
ATOM 2256 C C . ARG A 1 289 ? 9.188 -23.520 -16.876 1.00 90.56 289 ARG A C 1
ATOM 2258 O O . ARG A 1 289 ? 9.941 -22.582 -16.605 1.00 90.56 289 ARG A O 1
ATOM 2265 N N . PRO A 1 290 ? 9.527 -24.797 -16.608 1.00 74.25 290 PRO A N 1
ATOM 2266 C CA . PRO A 1 290 ? 10.841 -25.167 -16.083 1.00 74.25 290 PRO A CA 1
ATOM 2267 C C . PRO A 1 290 ? 11.961 -24.622 -16.983 1.00 74.25 290 PRO A C 1
ATOM 2269 O O . PRO A 1 290 ? 11.944 -24.842 -18.193 1.00 74.25 290 PRO A O 1
ATOM 2272 N N . GLY A 1 291 ? 12.910 -23.884 -16.399 1.00 70.50 291 GLY A N 1
ATOM 2273 C CA . GLY A 1 291 ? 13.980 -23.178 -17.121 1.00 70.50 291 GLY A CA 1
ATOM 2274 C C . GLY A 1 291 ? 13.726 -21.683 -17.360 1.00 70.50 291 GLY A C 1
ATOM 2275 O O . GLY A 1 291 ? 14.648 -20.986 -17.775 1.00 70.50 291 GLY A O 1
ATOM 2276 N N . MET A 1 292 ? 12.513 -21.187 -17.080 1.00 71.38 292 MET A N 1
ATOM 2277 C CA . MET A 1 292 ? 12.160 -19.756 -17.107 1.00 71.38 292 MET A CA 1
ATOM 2278 C C . MET A 1 292 ? 12.015 -19.136 -15.698 1.00 71.38 292 MET A C 1
ATOM 2280 O O . MET A 1 292 ? 12.059 -17.910 -15.570 1.00 71.38 292 MET A O 1
ATOM 2284 N N . ILE A 1 293 ? 11.853 -19.976 -14.661 1.00 61.12 293 ILE A N 1
ATOM 2285 C CA . ILE A 1 293 ? 11.729 -19.630 -13.224 1.00 61.12 293 ILE A CA 1
ATOM 2286 C C . ILE A 1 293 ? 13.054 -19.842 -12.486 1.00 61.12 293 ILE A C 1
ATOM 2288 O O . ILE A 1 293 ? 13.807 -20.754 -12.889 1.00 61.12 293 ILE A O 1
#

Secondary structure (DSSP, 8-state):
-EEEE-TTS-EEEESS-EEHHHHHHHH-HHHHHH-SEEEETTEEE-TT-EE-S-EEEEEE-TTSHHHHHHHHHHHHHHHHHHHHHH-TTPEEEEEEEETTEEEEEEE-SSPP-TTTHHHHHHHHHHHHHTT-BEEE-----SS-EEEETTEEEE------SBGGG--EEEEEEEE-SSEEEEEEEEESSHHHHHHHHSPPSEEEEESSGGGHHHHHHHHHHHHHTT--EEEE--SS-HHHHHHHHTTT-SEEEEE-HHHHHHTEEEEEETT--EEEEEEHHHHHHHHTSTTT-